Protein AF-A0A7C7JNW7-F1 (afdb_monomer)

Nearest PDB structures (foldseek):
  4e19-assembly2_B  TM=9.705E-01  e=1.570E-13  Halobacterium salinarum NRC-1
  3hst-assembly2_B  TM=9.633E-01  e=2.354E-13  Mycobacterium tuberculosis
  3hst-assembly4_D  TM=9.738E-01  e=1.001E-12  Mycobacterium tuberculosis
  8h2f-assembly1_A  TM=8.877E-01  e=1.868E-13  Streptococcus thermophilus DGCC 7710
  3u3g-assembly3_C  TM=9.428E-01  e=4.311E-11  uncultured organism

Foldseek 3Di:
DQAKEKQWFWQWQPDPDPPPDAIDTAKIWIWIDGPPDDIDIDIFGAQDPDARDVVSCVQQVDGNVNSVVGHDHLVVSLVVVLVVCPRHAYEYAVCPVVVVSSVSSQVVPVPDDHPHHYDHLLLLCVVQDAAQDSPLVRLCVVVVHDDDPVNPNHTNSRSVSSVVSVVVSVVRDDPVQDDPVSVSVVSVPDDPQLVVLLVQQPPDPQAFAKEKEKAKDAPDAQHFIKIWMWIATPVRHTSDIAIAGDHTHGRVLRRLVNLLSRLVSSLVNNRQHYEYEYQPPPLQCVQVVNDDDDDPSVVVSSVSSVVSQVSHNHYHYDYDHPVVRVRRVVSGVVNSVVVVVVVD

Sequence (344 aa):
MNTKFVIFDLEWTRVYDKSGVKDCILEIGAVRIEGNKTPDTFHRFLKCPYKIKPAISKLTGLSNEMVDIMGVDREEGLREFVEFSKGATLVAHDVQNDIQVLEENLEEFSDIEMENKVLCTLRLSKRVLQLNSYSLDSICKHIDIEIDEKQRHRALYDALLASKIFQHILKFLPKSIDNSRKLEHWQNMEHFIIRHELEKIENIDTSQHYYGFFDGASSGNPGHIGAGIVLANRDGKVISKISKYIGFGTNNEAEYMALILLLQLATKSGIETLTIFGDSKLVVSQVEGAWKVRSHNLKSLYKEALELIEQIPNFSIKWIDRKGNKMADKLAKKGVKQGENITK

pLDDT: mean 88.37, std 11.28, range [39.19, 98.69]

Structure (mmCIF, N/CA/C/O backbone):
data_AF-A0A7C7JNW7-F1
#
_entry.id   AF-A0A7C7JNW7-F1
#
loop_
_atom_site.group_PDB
_atom_site.id
_atom_site.type_symbol
_atom_site.label_atom_id
_atom_site.label_alt_id
_atom_site.label_comp_id
_atom_site.label_asym_id
_atom_site.label_entity_id
_atom_site.label_seq_id
_atom_site.pdbx_PDB_ins_code
_atom_site.Cartn_x
_atom_site.Cartn_y
_atom_site.Cartn_z
_atom_site.occupancy
_atom_site.B_iso_or_equiv
_atom_site.auth_seq_id
_atom_site.auth_comp_id
_atom_site.auth_asym_id
_atom_site.auth_atom_id
_atom_site.pdbx_PDB_model_num
ATOM 1 N N . MET A 1 1 ? -17.565 4.233 -15.703 1.00 64.81 1 MET A N 1
ATOM 2 C CA . MET A 1 1 ? -16.832 5.478 -15.386 1.00 64.81 1 MET A CA 1
ATOM 3 C C . MET A 1 1 ? -16.266 6.046 -16.674 1.00 64.81 1 MET A C 1
ATOM 5 O O . MET A 1 1 ? -15.635 5.289 -17.400 1.00 64.81 1 MET A O 1
ATOM 9 N N . ASN A 1 2 ? -16.487 7.330 -16.968 1.00 73.62 2 ASN A N 1
ATOM 10 C CA . ASN A 1 2 ? -15.806 8.019 -18.071 1.00 73.62 2 ASN A CA 1
ATOM 11 C C . ASN A 1 2 ? -14.526 8.674 -17.530 1.00 73.62 2 ASN A C 1
ATOM 13 O O . ASN A 1 2 ? -14.476 9.876 -17.285 1.00 73.62 2 ASN A O 1
ATOM 17 N N . THR A 1 3 ? -13.543 7.847 -17.188 1.00 84.00 3 THR A N 1
ATOM 18 C CA . THR A 1 3 ? -12.308 8.258 -16.514 1.00 84.00 3 THR A CA 1
ATOM 19 C C . THR A 1 3 ? -11.141 7.542 -17.174 1.00 84.00 3 THR A C 1
ATOM 21 O O . THR A 1 3 ? -11.235 6.345 -17.445 1.00 84.00 3 THR A O 1
ATOM 24 N N . LYS A 1 4 ? -10.059 8.281 -17.431 1.00 94.19 4 LYS A N 1
ATOM 25 C CA . LYS A 1 4 ? -8.801 7.741 -17.944 1.00 94.19 4 LYS A CA 1
ATOM 26 C C . LYS A 1 4 ? -7.957 7.255 -16.776 1.00 94.19 4 LYS A C 1
ATOM 28 O O . LYS A 1 4 ? -7.720 8.018 -15.837 1.00 94.19 4 LYS A O 1
ATOM 33 N N . PHE A 1 5 ? -7.500 6.015 -16.844 1.00 96.44 5 PHE A N 1
ATOM 34 C CA . PHE A 1 5 ? -6.530 5.476 -15.900 1.00 96.44 5 PHE A CA 1
ATOM 35 C C . PHE A 1 5 ? -5.264 5.094 -16.648 1.00 96.44 5 PHE A C 1
ATOM 37 O O . PHE A 1 5 ? -5.346 4.539 -17.744 1.00 96.44 5 PHE A O 1
ATOM 44 N N . VAL A 1 6 ? -4.116 5.376 -16.047 1.00 98.00 6 VAL A N 1
ATOM 45 C CA . VAL A 1 6 ? -2.825 4.867 -16.505 1.00 98.00 6 VAL A CA 1
ATOM 46 C C . VAL A 1 6 ? -2.283 3.985 -15.399 1.00 98.00 6 VAL A C 1
ATOM 48 O O . VAL A 1 6 ? -1.962 4.456 -14.311 1.00 98.00 6 VAL A O 1
ATOM 51 N N . ILE A 1 7 ? -2.280 2.684 -15.665 1.00 98.25 7 ILE A N 1
ATOM 52 C CA . ILE A 1 7 ? -1.724 1.688 -14.768 1.00 98.25 7 ILE A CA 1
ATOM 53 C C . ILE A 1 7 ? -0.257 1.549 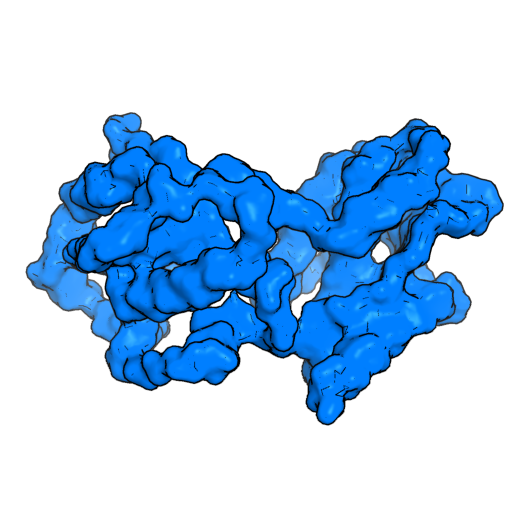-15.123 1.00 98.25 7 ILE A C 1
ATOM 55 O O . ILE A 1 7 ? 0.032 1.271 -16.281 1.00 98.25 7 ILE A O 1
ATOM 59 N N . PHE A 1 8 ? 0.644 1.744 -14.174 1.00 98.50 8 PHE A N 1
ATOM 60 C CA . PHE A 1 8 ? 2.076 1.703 -14.433 1.00 98.50 8 PHE A CA 1
ATOM 61 C C . PHE A 1 8 ? 2.810 0.869 -13.388 1.00 98.50 8 PHE A C 1
ATOM 63 O O . PHE A 1 8 ? 2.266 0.566 -12.324 1.00 98.50 8 PHE A O 1
ATOM 70 N N . ASP A 1 9 ? 4.028 0.495 -13.743 1.00 98.19 9 ASP A N 1
ATOM 71 C CA . ASP A 1 9 ? 5.008 -0.173 -12.900 1.00 98.19 9 ASP A CA 1
ATOM 72 C C . ASP A 1 9 ? 6.401 0.303 -13.340 1.00 98.19 9 ASP A C 1
ATOM 74 O O . ASP A 1 9 ? 6.577 0.745 -14.487 1.00 98.19 9 ASP A O 1
ATOM 78 N N . LEU A 1 10 ? 7.364 0.273 -12.423 1.00 97.19 10 LEU A N 1
ATOM 79 C CA . LEU A 1 10 ? 8.725 0.742 -12.650 1.00 97.19 10 LEU A CA 1
ATOM 80 C C . LEU A 1 10 ? 9.727 -0.339 -12.257 1.00 97.19 10 LEU A C 1
ATOM 82 O O . LEU A 1 10 ? 9.600 -0.975 -11.216 1.00 97.19 10 LEU A O 1
ATOM 86 N N . GLU A 1 11 ? 10.818 -0.438 -13.012 1.00 95.56 11 GLU A N 1
ATOM 87 C CA . GLU A 1 11 ? 12.030 -1.097 -12.526 1.00 95.56 11 GLU A CA 1
ATOM 88 C C . GLU A 1 11 ? 13.134 -0.063 -12.340 1.00 95.56 11 GLU A C 1
ATOM 90 O O . GLU A 1 11 ? 13.385 0.763 -13.217 1.00 95.56 11 GLU A O 1
ATOM 95 N N . TRP A 1 12 ? 13.802 -0.094 -11.188 1.00 94.19 12 TRP A N 1
ATOM 96 C CA . TRP A 1 12 ? 14.802 0.903 -10.804 1.00 94.19 12 TRP A CA 1
ATOM 97 C C . TRP A 1 12 ? 15.962 0.287 -10.013 1.00 94.19 12 TRP A C 1
ATOM 99 O O . TRP A 1 12 ? 15.954 -0.886 -9.630 1.00 94.19 12 TRP A O 1
ATOM 109 N N . THR A 1 13 ? 17.001 1.080 -9.769 1.00 88.88 13 THR A N 1
ATOM 110 C CA . THR A 1 13 ? 18.288 0.623 -9.218 1.00 88.88 13 THR A CA 1
ATOM 111 C C . THR A 1 13 ? 18.282 0.157 -7.752 1.00 88.88 13 THR A C 1
ATOM 113 O O . THR A 1 13 ? 19.241 -0.498 -7.326 1.00 88.88 13 THR A O 1
ATOM 116 N N . ARG A 1 14 ? 17.234 0.471 -6.980 1.00 83.19 14 ARG A N 1
ATOM 117 C CA . ARG A 1 14 ? 17.054 0.196 -5.536 1.00 83.19 14 ARG A CA 1
ATOM 118 C C . ARG A 1 14 ? 18.326 0.446 -4.698 1.00 83.19 14 ARG A C 1
ATOM 120 O O . ARG A 1 14 ? 18.791 -0.421 -3.941 1.00 83.19 14 ARG A O 1
ATOM 127 N N . VAL A 1 15 ? 18.950 1.613 -4.857 1.00 67.25 15 VAL A N 1
ATOM 128 C CA . VAL A 1 15 ? 20.212 2.009 -4.215 1.00 67.25 15 VAL A CA 1
ATOM 129 C C . VAL A 1 15 ? 19.956 2.458 -2.777 1.00 67.25 15 VAL A C 1
ATOM 131 O O . VAL A 1 15 ? 19.930 3.632 -2.446 1.00 67.25 15 VAL A O 1
ATOM 134 N N . TYR A 1 16 ? 19.844 1.494 -1.865 1.00 54.00 16 TYR A N 1
ATOM 135 C CA . TYR A 1 16 ? 19.913 1.780 -0.431 1.00 54.00 16 TYR A CA 1
ATOM 136 C C . TYR A 1 16 ? 21.370 1.928 0.009 1.00 54.00 16 TYR A C 1
ATOM 138 O O . TYR A 1 16 ? 21.961 0.974 0.524 1.00 54.00 16 TYR A O 1
ATOM 146 N N . ASP A 1 17 ? 21.989 3.089 -0.181 1.00 49.12 17 ASP A N 1
ATOM 147 C CA . ASP A 1 17 ? 23.220 3.380 0.547 1.00 49.12 17 ASP A CA 1
ATOM 148 C C . ASP A 1 17 ? 23.296 4.816 1.076 1.00 49.12 17 ASP A C 1
ATOM 150 O O . ASP A 1 17 ? 22.604 5.732 0.646 1.00 49.12 17 ASP A O 1
ATOM 154 N N . LYS A 1 18 ? 24.132 4.987 2.102 1.00 46.19 18 LYS A N 1
ATOM 155 C CA . LYS A 1 18 ? 24.333 6.254 2.813 1.00 46.19 18 LYS A CA 1
ATOM 156 C C . LYS A 1 18 ? 25.223 7.237 2.038 1.00 46.19 18 LYS A C 1
ATOM 158 O O . LYS A 1 18 ? 25.680 8.205 2.638 1.00 46.19 18 LYS A O 1
ATOM 163 N N . SER A 1 19 ? 25.536 6.966 0.768 1.00 55.34 19 SER A N 1
ATOM 164 C CA . SER A 1 19 ? 26.454 7.782 -0.033 1.00 55.34 19 SER A CA 1
ATOM 165 C C . SER A 1 19 ? 25.757 8.901 -0.813 1.00 55.34 19 SER A C 1
ATOM 167 O O . SER A 1 19 ? 26.437 9.716 -1.427 1.00 55.34 19 SER A O 1
ATOM 169 N N . GLY A 1 20 ? 24.423 8.991 -0.731 1.00 58.72 20 GLY A N 1
ATOM 170 C CA . GLY A 1 20 ? 23.644 10.063 -1.360 1.00 58.72 20 GLY A CA 1
ATOM 171 C C . GLY A 1 20 ? 23.361 9.842 -2.848 1.00 58.72 20 GLY A C 1
ATOM 172 O O . GLY A 1 20 ? 22.964 10.780 -3.532 1.00 58.72 20 GLY A O 1
ATOM 173 N N . VAL A 1 21 ? 23.564 8.623 -3.357 1.00 67.00 21 VAL A N 1
ATOM 174 C CA . VAL A 1 21 ? 23.203 8.248 -4.731 1.00 67.00 21 VAL A CA 1
ATOM 175 C C . VAL A 1 21 ? 21.687 8.070 -4.815 1.00 67.00 21 VAL A C 1
ATOM 177 O O . VAL A 1 21 ? 21.127 7.248 -4.089 1.00 67.00 21 VAL A O 1
ATOM 180 N N . LYS A 1 22 ? 21.035 8.846 -5.688 1.00 75.31 22 LYS A N 1
ATOM 181 C CA . LYS A 1 22 ? 19.596 8.742 -5.957 1.00 75.31 22 LYS A CA 1
ATOM 182 C C . LYS A 1 22 ? 19.272 7.485 -6.761 1.00 75.31 22 LYS A C 1
ATOM 184 O O . LYS A 1 22 ? 20.094 7.003 -7.544 1.00 75.31 22 LYS A O 1
ATOM 189 N N . ASP A 1 23 ? 18.062 6.970 -6.572 1.00 88.38 23 ASP A N 1
ATOM 190 C CA . ASP A 1 23 ? 17.558 5.871 -7.383 1.00 88.38 23 ASP A CA 1
ATOM 191 C C . ASP A 1 23 ? 17.287 6.323 -8.820 1.00 88.38 23 ASP A C 1
ATOM 193 O O . ASP A 1 23 ? 16.690 7.367 -9.049 1.00 88.38 23 ASP A O 1
ATOM 197 N N . CYS A 1 24 ? 17.713 5.519 -9.793 1.00 90.62 24 CYS A N 1
ATOM 198 C CA . CYS A 1 24 ? 17.472 5.755 -11.209 1.00 90.62 24 CYS A CA 1
ATOM 199 C C . CYS A 1 24 ? 16.454 4.745 -11.733 1.00 90.62 24 CYS A C 1
ATOM 201 O O . CYS A 1 24 ? 16.636 3.531 -11.580 1.00 90.62 24 CYS A O 1
ATOM 203 N N . ILE A 1 25 ? 15.408 5.244 -12.390 1.00 95.44 25 ILE A N 1
ATOM 204 C CA . ILE A 1 25 ? 14.475 4.409 -13.151 1.00 95.44 25 ILE A CA 1
ATOM 205 C C . ILE A 1 25 ? 15.212 3.817 -14.357 1.00 95.44 25 ILE A C 1
ATOM 207 O O . ILE A 1 25 ? 15.962 4.512 -15.038 1.00 95.44 25 ILE A O 1
ATOM 211 N N . LEU A 1 26 ? 15.019 2.520 -14.586 1.00 96.44 26 LEU A N 1
ATOM 212 C CA . LEU A 1 26 ? 15.641 1.729 -15.651 1.00 96.44 26 LEU A CA 1
ATOM 213 C C . LEU A 1 26 ? 14.630 1.350 -16.737 1.00 96.44 26 LEU A C 1
ATOM 215 O O . LEU A 1 26 ? 14.976 1.291 -17.915 1.00 96.44 26 LEU A O 1
ATOM 219 N N . GLU A 1 27 ? 13.387 1.076 -16.345 1.00 97.88 27 GLU A N 1
ATOM 220 C CA . GLU A 1 27 ? 12.299 0.684 -17.239 1.00 97.88 27 GLU A CA 1
ATOM 221 C C . GLU A 1 27 ? 10.982 1.278 -16.725 1.00 97.88 27 GLU A C 1
ATOM 223 O O . GLU A 1 27 ? 10.680 1.184 -15.535 1.00 97.88 27 GLU A O 1
ATOM 228 N N . ILE A 1 28 ? 10.199 1.873 -17.626 1.00 98.44 28 ILE A N 1
ATOM 229 C CA . ILE A 1 28 ? 8.825 2.318 -17.375 1.00 98.44 28 ILE A CA 1
ATOM 230 C C . ILE A 1 28 ? 7.905 1.481 -18.248 1.00 98.44 28 ILE A C 1
ATOM 232 O O . ILE A 1 28 ? 8.083 1.417 -19.468 1.00 98.44 28 ILE A O 1
ATOM 236 N N . GLY A 1 29 ? 6.892 0.878 -17.639 1.00 98.44 29 GLY A N 1
ATOM 237 C CA . GLY A 1 29 ? 5.823 0.195 -18.345 1.00 98.44 29 GLY A CA 1
ATOM 238 C C . GLY A 1 29 ? 4.475 0.712 -17.890 1.00 98.44 29 GLY A C 1
ATOM 239 O O . GLY A 1 29 ? 4.229 0.839 -16.695 1.00 98.44 29 GLY A O 1
ATOM 240 N N . ALA A 1 30 ? 3.592 1.019 -18.836 1.00 98.56 30 ALA A N 1
ATOM 241 C CA . ALA A 1 30 ? 2.269 1.506 -18.504 1.00 98.56 30 ALA A CA 1
ATOM 242 C C . ALA A 1 30 ? 1.196 1.100 -19.512 1.00 98.56 30 ALA A C 1
ATOM 244 O O . ALA A 1 30 ? 1.449 0.867 -20.692 1.00 98.56 30 ALA A O 1
ATOM 245 N N . VAL A 1 31 ? -0.037 1.043 -19.022 1.00 98.19 31 VAL A N 1
ATOM 246 C CA . VAL A 1 31 ? -1.238 0.665 -19.757 1.00 98.19 31 VAL A CA 1
ATOM 247 C C . VAL A 1 31 ? -2.310 1.707 -19.488 1.00 98.19 31 VAL A C 1
ATOM 249 O O . VAL A 1 31 ? -2.749 1.895 -18.352 1.00 98.19 31 VAL A O 1
ATOM 252 N N . ARG A 1 32 ? -2.774 2.370 -20.540 1.00 97.38 32 ARG A N 1
ATOM 253 C CA . ARG A 1 32 ? -3.869 3.331 -20.482 1.00 97.38 32 ARG A CA 1
ATOM 254 C C . ARG A 1 32 ? -5.189 2.641 -20.785 1.00 97.38 32 ARG A C 1
ATOM 256 O O . ARG A 1 32 ? -5.349 2.029 -21.840 1.00 97.38 32 ARG A O 1
ATOM 263 N N . ILE A 1 33 ? -6.152 2.790 -19.881 1.00 94.06 33 ILE A N 1
ATOM 264 C CA . ILE A 1 33 ? -7.528 2.316 -20.057 1.00 94.06 33 ILE A CA 1
ATOM 265 C C . ILE A 1 33 ? -8.513 3.491 -19.987 1.00 94.06 33 ILE A C 1
ATOM 267 O O . ILE A 1 33 ? -8.402 4.377 -19.135 1.00 94.06 33 ILE A O 1
ATOM 271 N N . GLU A 1 34 ? -9.494 3.501 -20.889 1.00 90.44 34 GLU A N 1
ATOM 272 C CA . GLU A 1 34 ? -10.528 4.538 -20.970 1.00 90.44 34 GLU A CA 1
ATOM 273 C C . GLU A 1 34 ? -11.856 3.930 -21.448 1.00 90.44 34 GLU A C 1
ATOM 275 O O . GLU A 1 34 ? -12.064 3.679 -22.637 1.00 90.44 34 GLU A O 1
ATOM 280 N N . GLY A 1 35 ? -12.782 3.695 -20.514 1.00 82.06 35 GLY A N 1
ATOM 281 C CA . GLY A 1 35 ? -14.075 3.081 -20.825 1.00 82.06 35 GLY A CA 1
ATOM 282 C C . GLY A 1 35 ? -13.916 1.709 -21.493 1.00 82.06 35 GLY A C 1
ATOM 283 O O . GLY A 1 35 ? -13.221 0.848 -20.966 1.00 82.06 35 GLY A O 1
ATOM 284 N N . ASN A 1 36 ? -14.554 1.526 -22.653 1.00 78.25 36 ASN A N 1
ATOM 285 C CA . ASN A 1 36 ? -14.486 0.289 -23.445 1.00 78.25 36 ASN A CA 1
ATOM 286 C C . ASN A 1 36 ? -13.475 0.371 -24.605 1.00 78.25 36 ASN A C 1
ATOM 288 O O . ASN A 1 36 ? -13.525 -0.458 -25.513 1.00 78.25 36 ASN A O 1
ATOM 292 N N . LYS A 1 37 ? -12.611 1.394 -24.638 1.00 85.31 37 LYS A N 1
ATOM 293 C CA . LYS A 1 37 ? -11.593 1.511 -25.689 1.00 85.31 37 LYS A CA 1
ATOM 294 C C . LYS A 1 37 ? -10.525 0.433 -25.513 1.00 85.31 37 LYS A C 1
ATOM 296 O O . LYS A 1 37 ? -10.226 0.030 -24.388 1.00 85.31 37 LYS A O 1
ATOM 301 N N . THR A 1 38 ? -9.932 0.006 -26.627 1.00 86.19 38 THR A N 1
ATOM 302 C CA . THR A 1 38 ? -8.756 -0.868 -26.614 1.00 86.19 38 THR A CA 1
ATOM 303 C C . THR A 1 38 ? -7.652 -0.223 -25.771 1.00 86.19 38 THR A C 1
ATOM 305 O O . THR A 1 38 ? -7.382 0.965 -25.973 1.00 86.19 38 THR A O 1
ATOM 308 N N . PRO A 1 39 ? -7.035 -0.960 -24.830 1.00 91.31 39 PRO A N 1
ATOM 309 C CA . PRO A 1 39 ? -5.931 -0.436 -24.043 1.00 91.31 39 PRO A CA 1
ATOM 310 C C . PRO A 1 39 ? -4.765 -0.003 -24.929 1.00 91.31 39 PRO A C 1
ATOM 312 O O . PRO A 1 39 ? -4.428 -0.685 -25.895 1.00 91.31 39 PRO A O 1
ATOM 315 N N . ASP A 1 40 ? -4.153 1.115 -24.564 1.00 95.44 40 ASP A N 1
ATOM 316 C CA . ASP A 1 40 ? -2.931 1.624 -25.183 1.00 95.44 40 ASP A CA 1
ATOM 317 C C . ASP A 1 40 ? -1.758 1.418 -24.219 1.00 95.44 40 ASP A C 1
ATOM 319 O O . ASP A 1 40 ? -1.956 1.418 -23.002 1.00 95.44 40 ASP A O 1
ATOM 323 N N . THR A 1 41 ? -0.549 1.218 -24.730 1.00 98.00 41 THR A N 1
ATOM 324 C CA . THR A 1 41 ? 0.618 0.838 -23.919 1.00 98.00 41 THR A CA 1
ATOM 325 C C . THR A 1 41 ? 1.768 1.805 -24.117 1.00 98.00 41 THR A C 1
ATOM 327 O O . THR A 1 41 ? 2.068 2.199 -25.240 1.00 98.00 41 THR A O 1
ATOM 330 N N . PHE A 1 42 ? 2.464 2.110 -23.030 1.00 98.38 42 PHE A N 1
ATOM 331 C CA . PHE A 1 42 ? 3.705 2.867 -23.027 1.00 98.38 42 PHE A CA 1
ATOM 332 C C . PHE A 1 42 ? 4.827 2.003 -22.460 1.00 98.38 42 PHE A C 1
ATOM 334 O O . PHE A 1 42 ? 4.646 1.322 -21.450 1.00 98.38 42 PHE A O 1
ATOM 341 N N . HIS A 1 43 ? 5.987 2.029 -23.112 1.00 98.25 43 HIS A N 1
ATOM 342 C CA . HIS A 1 43 ? 7.159 1.290 -22.664 1.00 98.25 43 HIS A CA 1
ATOM 343 C C . HIS A 1 43 ? 8.438 1.994 -23.091 1.00 98.25 43 HIS A C 1
ATOM 345 O O . HIS A 1 43 ? 8.605 2.319 -24.272 1.00 98.25 43 HIS A O 1
ATOM 351 N N . ARG A 1 44 ? 9.328 2.226 -22.126 1.00 98.12 44 ARG A N 1
ATOM 352 C CA . ARG A 1 44 ? 10.662 2.789 -22.344 1.00 98.12 44 ARG A CA 1
ATOM 353 C C . ARG A 1 44 ? 11.667 2.171 -21.390 1.00 98.12 44 ARG A C 1
ATOM 355 O O . ARG A 1 44 ? 11.375 1.992 -20.2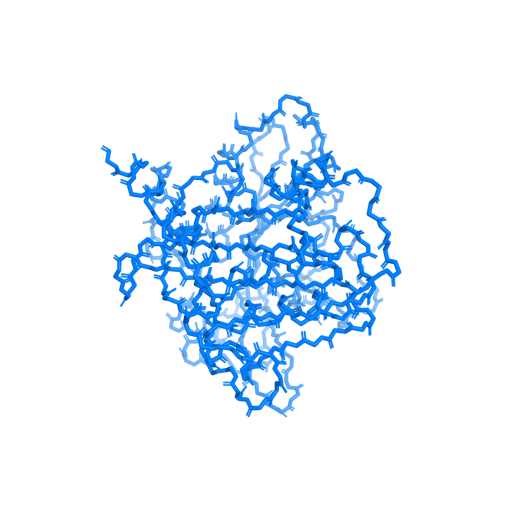12 1.00 98.12 44 ARG A O 1
ATOM 362 N N . PHE A 1 45 ? 12.868 1.917 -21.898 1.00 97.94 45 PHE A N 1
ATOM 363 C CA . PHE A 1 45 ? 14.062 1.824 -21.064 1.00 97.94 45 PHE A CA 1
ATOM 364 C C . PHE A 1 45 ? 14.666 3.216 -20.930 1.00 97.94 45 PHE A C 1
ATOM 366 O O . PHE A 1 45 ? 14.627 3.986 -21.891 1.00 97.94 45 PHE A O 1
ATOM 373 N N . LEU A 1 46 ? 15.245 3.525 -19.776 1.00 96.94 46 LEU A N 1
ATOM 374 C CA . LEU A 1 46 ? 15.958 4.778 -19.552 1.00 96.94 46 LEU A CA 1
ATOM 375 C C . LEU A 1 46 ? 17.434 4.488 -19.302 1.00 96.94 46 LEU A C 1
ATOM 377 O O . LEU A 1 46 ? 17.780 3.567 -18.557 1.00 96.94 46 LEU A O 1
ATOM 381 N N . LYS A 1 47 ? 18.308 5.289 -19.912 1.00 95.12 47 LYS A N 1
ATOM 382 C CA . LYS A 1 47 ? 19.748 5.215 -19.646 1.00 95.12 47 LYS A CA 1
ATOM 383 C C . LYS A 1 47 ? 20.025 5.504 -18.176 1.00 95.12 47 LYS A C 1
ATOM 385 O O . LYS A 1 47 ? 19.459 6.426 -17.602 1.00 95.12 47 LYS A O 1
ATOM 390 N N . CYS A 1 48 ? 20.935 4.747 -17.572 1.00 89.75 48 CYS A N 1
ATOM 391 C CA . CYS A 1 48 ? 21.278 4.892 -16.161 1.00 89.75 48 CYS A CA 1
ATOM 392 C C . CYS A 1 48 ? 22.770 5.203 -16.012 1.00 89.75 48 CYS A C 1
ATOM 394 O O . CYS A 1 48 ? 23.595 4.357 -16.358 1.00 89.75 48 CYS A O 1
ATOM 396 N N . PRO A 1 49 ? 23.149 6.361 -15.436 1.00 8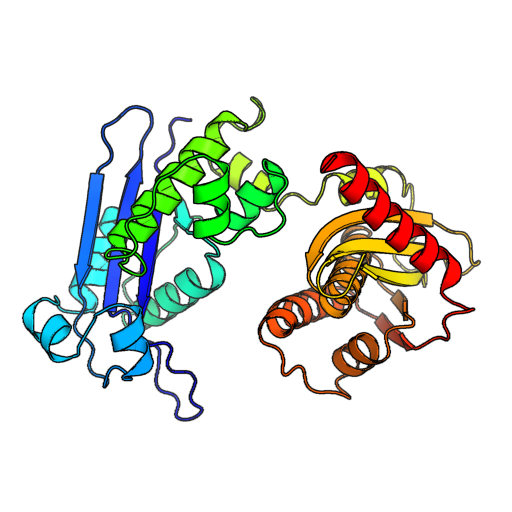5.44 49 PRO A N 1
ATOM 397 C CA . PRO A 1 49 ? 24.559 6.716 -15.263 1.00 85.44 49 PRO A CA 1
ATOM 398 C C . PRO A 1 49 ? 25.257 5.861 -14.191 1.00 85.44 49 PRO A C 1
ATOM 400 O O . PRO A 1 49 ? 26.481 5.891 -14.060 1.00 85.44 49 PRO A O 1
ATOM 403 N N . TYR A 1 50 ? 24.491 5.103 -13.403 1.00 86.50 50 TYR A N 1
ATOM 404 C CA . TYR A 1 50 ? 24.989 4.293 -12.299 1.00 86.50 50 TYR A CA 1
ATOM 405 C C . TYR A 1 50 ? 25.089 2.813 -12.657 1.00 86.50 50 TYR A C 1
ATOM 407 O O . TYR A 1 50 ? 24.313 2.265 -13.442 1.00 86.50 50 TYR A O 1
ATOM 415 N N . LYS A 1 51 ? 26.026 2.127 -12.001 1.00 87.81 51 LYS A N 1
ATOM 416 C CA . LYS A 1 51 ? 26.175 0.678 -12.126 1.00 87.81 51 LYS A CA 1
ATOM 417 C C . LYS A 1 51 ? 24.985 -0.047 -11.492 1.00 87.81 51 LYS A C 1
ATOM 419 O O . LYS A 1 51 ? 24.759 0.049 -10.285 1.00 87.81 51 LYS A O 1
ATOM 424 N N . ILE A 1 52 ? 24.293 -0.853 -12.289 1.00 90.19 52 ILE A N 1
ATOM 425 C CA . ILE A 1 52 ? 23.216 -1.735 -11.849 1.00 90.19 52 ILE A CA 1
ATOM 426 C C . ILE A 1 52 ? 23.831 -2.876 -11.035 1.00 90.19 52 ILE A C 1
ATOM 428 O O . ILE A 1 52 ? 24.744 -3.586 -11.473 1.00 90.19 52 ILE A O 1
ATOM 432 N N . LYS A 1 53 ? 23.345 -3.052 -9.803 1.00 89.75 53 LYS A N 1
ATOM 433 C CA . LYS A 1 53 ? 23.836 -4.102 -8.905 1.00 89.75 53 LYS A CA 1
ATOM 434 C C . LYS A 1 53 ? 23.451 -5.484 -9.457 1.00 89.75 53 LYS A C 1
ATOM 436 O O . LYS A 1 53 ? 22.318 -5.650 -9.909 1.00 89.75 53 LYS A O 1
ATOM 441 N N . PRO A 1 54 ? 24.310 -6.516 -9.326 1.00 89.94 54 PRO A N 1
ATOM 442 C CA . PRO A 1 54 ? 24.003 -7.864 -9.816 1.00 89.94 54 PRO A CA 1
ATOM 443 C C . PRO A 1 54 ? 22.685 -8.447 -9.289 1.00 89.94 54 PRO A C 1
ATOM 445 O O . PRO A 1 54 ? 22.011 -9.178 -10.003 1.00 89.94 54 PRO A O 1
ATOM 448 N N . ALA A 1 55 ? 22.295 -8.109 -8.055 1.00 87.88 55 ALA A N 1
ATOM 449 C CA . ALA A 1 55 ? 21.023 -8.546 -7.481 1.00 87.88 55 ALA A CA 1
ATOM 450 C C . ALA A 1 55 ? 19.803 -7.972 -8.224 1.00 87.88 55 ALA A C 1
ATOM 452 O O . ALA A 1 55 ? 18.832 -8.694 -8.420 1.00 87.88 55 ALA A O 1
ATOM 453 N N . ILE A 1 56 ? 19.874 -6.711 -8.663 1.00 89.38 56 ILE A N 1
ATOM 454 C CA . ILE A 1 56 ? 18.813 -6.060 -9.444 1.00 89.38 56 ILE A CA 1
ATOM 455 C C . ILE A 1 56 ? 18.788 -6.631 -10.852 1.00 89.38 56 ILE A C 1
ATOM 457 O O . ILE A 1 56 ? 17.740 -7.058 -11.310 1.00 89.38 56 ILE A O 1
ATOM 461 N N . SER A 1 57 ? 19.957 -6.764 -11.480 1.00 91.38 57 SER A N 1
ATOM 462 C CA . SER A 1 57 ? 20.063 -7.375 -12.807 1.00 91.38 57 SER A CA 1
ATOM 463 C C . SER A 1 57 ? 19.519 -8.807 -12.842 1.00 91.38 57 SER A C 1
ATOM 465 O O . SER A 1 57 ? 18.825 -9.187 -13.776 1.00 91.38 57 SER A O 1
ATOM 467 N N . LYS A 1 58 ? 19.758 -9.599 -11.788 1.00 89.50 58 LYS A N 1
ATOM 468 C CA . LYS A 1 58 ? 19.183 -10.943 -11.653 1.00 89.50 58 LYS A CA 1
ATOM 469 C C . LYS A 1 58 ? 17.662 -10.926 -11.465 1.00 89.50 58 LYS A C 1
ATOM 471 O O . LYS A 1 58 ? 17.010 -11.873 -11.887 1.00 89.50 58 LYS A O 1
ATOM 476 N N . LEU A 1 59 ? 17.127 -9.909 -10.789 1.00 86.12 59 LEU A N 1
ATOM 477 C CA . LEU A 1 59 ? 15.697 -9.780 -10.515 1.00 86.12 59 LEU A CA 1
ATOM 478 C C . LEU A 1 59 ? 14.923 -9.353 -11.767 1.00 86.12 59 LEU A C 1
ATOM 480 O O . LEU A 1 59 ? 13.928 -9.981 -12.093 1.00 86.12 59 LEU A O 1
ATOM 484 N N . THR A 1 60 ? 15.397 -8.314 -12.455 1.00 87.94 60 THR A N 1
ATOM 485 C CA . THR A 1 60 ? 14.673 -7.649 -13.553 1.00 87.94 60 THR A CA 1
ATOM 486 C C . THR A 1 60 ? 15.130 -8.101 -14.940 1.00 87.94 60 THR A C 1
ATOM 488 O O . THR A 1 60 ? 14.487 -7.828 -15.950 1.00 87.94 60 THR A O 1
ATOM 491 N N . GLY A 1 61 ? 16.287 -8.761 -15.023 1.00 91.44 61 GLY A N 1
ATOM 492 C CA . GLY A 1 61 ? 16.951 -9.082 -16.286 1.00 91.44 61 GLY A CA 1
ATOM 493 C C . GLY A 1 61 ? 17.667 -7.894 -16.940 1.00 91.44 61 GLY A C 1
ATOM 494 O O . GLY A 1 61 ? 18.240 -8.064 -18.014 1.00 91.44 61 GLY A O 1
ATOM 495 N N . LEU A 1 62 ? 17.669 -6.707 -16.320 1.00 92.31 62 LEU A N 1
ATOM 496 C CA . LEU A 1 62 ? 18.268 -5.499 -16.894 1.00 92.31 62 LEU A CA 1
ATOM 497 C C . LEU A 1 62 ? 19.765 -5.422 -16.581 1.00 92.31 62 LEU A C 1
ATOM 499 O O . LEU A 1 62 ? 20.186 -5.549 -15.429 1.00 92.31 62 LEU A O 1
ATOM 503 N N . SER A 1 63 ? 20.588 -5.190 -17.600 1.00 92.56 63 SER A N 1
ATOM 504 C CA . SER A 1 63 ? 22.025 -4.921 -17.462 1.00 92.56 63 SER A CA 1
ATOM 505 C C . SER A 1 63 ? 22.340 -3.485 -17.881 1.00 92.56 63 SER A C 1
ATOM 507 O O . SER A 1 63 ? 21.568 -2.882 -18.624 1.00 92.56 63 SER A O 1
ATOM 509 N N . ASN A 1 64 ? 23.477 -2.937 -17.425 1.00 92.31 64 ASN A N 1
ATOM 510 C CA . ASN A 1 64 ? 23.920 -1.607 -17.867 1.00 92.31 64 ASN A CA 1
ATOM 511 C C . ASN A 1 64 ? 24.033 -1.546 -19.394 1.00 92.31 64 ASN A C 1
ATOM 513 O O . ASN A 1 64 ? 23.492 -0.639 -20.001 1.00 92.31 64 ASN A O 1
ATOM 517 N N . GLU A 1 65 ? 24.630 -2.567 -20.013 1.00 93.88 65 GLU A N 1
ATOM 518 C CA . GLU A 1 65 ? 24.743 -2.666 -21.471 1.00 93.88 65 GLU A CA 1
ATOM 519 C C . GLU A 1 65 ? 23.372 -2.634 -22.166 1.00 93.88 65 GLU A C 1
ATOM 521 O O . GLU A 1 65 ? 23.195 -1.924 -23.152 1.00 93.88 65 GLU A O 1
ATOM 526 N N . MET A 1 66 ? 22.376 -3.349 -21.630 1.00 93.12 66 MET A N 1
ATOM 527 C CA . MET A 1 66 ? 21.026 -3.362 -22.192 1.00 93.12 66 MET A CA 1
ATOM 528 C C . MET A 1 66 ? 20.368 -1.982 -22.118 1.00 93.12 66 MET A C 1
ATOM 530 O O . MET A 1 66 ? 19.824 -1.525 -23.122 1.00 93.12 66 MET A O 1
ATOM 534 N N . VAL A 1 67 ? 20.418 -1.311 -20.963 1.00 93.00 67 VAL A N 1
ATOM 535 C CA . VAL A 1 67 ? 19.808 0.023 -20.816 1.00 93.00 67 VAL A CA 1
ATOM 536 C C . VAL A 1 67 ? 20.597 1.107 -21.551 1.00 93.00 67 VAL A C 1
ATOM 538 O O . VAL A 1 67 ? 19.999 2.069 -22.013 1.00 93.00 67 VAL A O 1
ATOM 541 N N . ASP A 1 68 ? 21.906 0.944 -21.740 1.00 92.00 68 ASP A N 1
ATOM 542 C CA . ASP A 1 68 ? 22.723 1.875 -22.525 1.00 92.00 68 ASP A CA 1
ATOM 543 C C . ASP A 1 68 ? 22.409 1.777 -24.026 1.00 92.00 68 ASP A C 1
ATOM 545 O O . ASP A 1 68 ? 22.388 2.796 -24.721 1.00 92.00 68 ASP A O 1
ATOM 549 N N . ILE A 1 69 ? 22.141 0.561 -24.521 1.00 93.62 69 ILE A N 1
ATOM 550 C CA . ILE A 1 69 ? 21.804 0.294 -25.927 1.00 93.62 69 ILE A CA 1
ATOM 551 C C . ILE A 1 69 ? 20.337 0.617 -26.228 1.00 93.62 69 ILE A C 1
ATOM 553 O O . ILE A 1 69 ? 20.040 1.234 -27.249 1.00 93.62 69 ILE A O 1
ATOM 557 N N . MET A 1 70 ? 19.416 0.154 -25.381 1.00 94.00 70 MET A N 1
ATOM 558 C CA . MET A 1 70 ? 17.971 0.228 -25.632 1.00 94.00 70 MET A CA 1
ATOM 559 C C . MET A 1 70 ? 17.310 1.454 -25.001 1.00 94.00 70 MET A C 1
ATOM 561 O O . MET A 1 70 ? 16.175 1.776 -25.352 1.00 94.00 7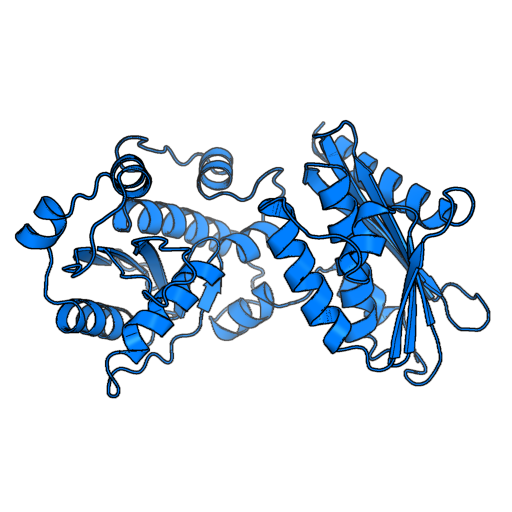0 MET A O 1
ATOM 565 N N . GLY A 1 71 ? 17.974 2.090 -24.037 1.00 95.50 71 GLY A N 1
ATOM 566 C CA . GLY A 1 71 ? 17.422 3.206 -23.290 1.00 95.50 71 GLY A CA 1
ATOM 567 C C . GLY A 1 71 ? 17.426 4.506 -24.073 1.00 95.50 71 GLY A C 1
ATOM 568 O O . GLY A 1 71 ? 18.383 4.829 -24.780 1.00 95.50 71 GLY A O 1
ATOM 569 N N . VAL A 1 72 ? 16.361 5.277 -23.898 1.00 97.50 72 VAL A N 1
ATOM 570 C CA . VAL A 1 72 ? 16.332 6.689 -24.285 1.00 97.50 72 VAL A CA 1
ATOM 571 C C . VAL A 1 72 ? 17.019 7.539 -23.217 1.00 97.50 72 VAL A C 1
ATOM 573 O O . VAL A 1 72 ? 17.391 7.043 -22.144 1.00 97.50 72 VAL A O 1
ATOM 576 N N . ASP A 1 73 ? 17.226 8.819 -23.519 1.00 95.88 73 ASP A N 1
ATOM 577 C CA . ASP A 1 73 ? 17.631 9.768 -22.489 1.00 95.88 73 ASP A CA 1
ATOM 578 C C . ASP A 1 73 ? 16.593 9.808 -21.348 1.00 95.88 73 ASP A C 1
ATOM 580 O O . ASP A 1 73 ? 15.394 9.615 -21.572 1.00 95.88 73 ASP A O 1
ATOM 584 N N . ARG A 1 74 ? 17.052 10.006 -20.105 1.00 94.31 74 ARG A N 1
ATOM 585 C CA . ARG A 1 74 ? 16.169 9.971 -18.927 1.00 94.31 74 ARG A CA 1
ATOM 586 C C . ARG A 1 74 ? 15.112 11.063 -18.988 1.00 94.31 74 ARG A C 1
ATOM 588 O O . ARG A 1 74 ? 13.951 10.781 -18.706 1.00 94.31 74 ARG A O 1
ATOM 595 N N . GLU A 1 75 ? 15.510 12.277 -19.355 1.00 95.44 75 GLU A N 1
ATOM 596 C CA . GLU A 1 75 ? 14.599 13.411 -19.447 1.00 95.44 75 GLU A CA 1
ATOM 597 C C . GLU A 1 75 ? 13.541 13.146 -20.519 1.00 95.44 75 GLU A C 1
ATOM 599 O O . GLU A 1 75 ? 12.345 13.290 -20.270 1.00 95.44 75 GLU A O 1
ATOM 604 N N . GLU A 1 76 ? 13.980 12.680 -21.691 1.00 96.31 76 GLU A N 1
ATOM 605 C CA . GLU A 1 76 ? 13.105 12.328 -22.809 1.00 96.31 76 GLU A CA 1
ATOM 606 C C . GLU A 1 76 ? 12.053 11.293 -22.391 1.00 96.31 76 GLU A C 1
ATOM 608 O O . GLU A 1 76 ? 10.853 11.549 -22.503 1.00 96.31 76 GLU A O 1
ATOM 613 N N . GLY A 1 77 ? 12.480 10.153 -21.842 1.00 97.12 77 GLY A N 1
ATOM 614 C CA . GLY A 1 77 ? 11.552 9.083 -21.480 1.00 97.12 77 GLY A CA 1
ATOM 615 C C . GLY A 1 77 ? 10.605 9.447 -20.33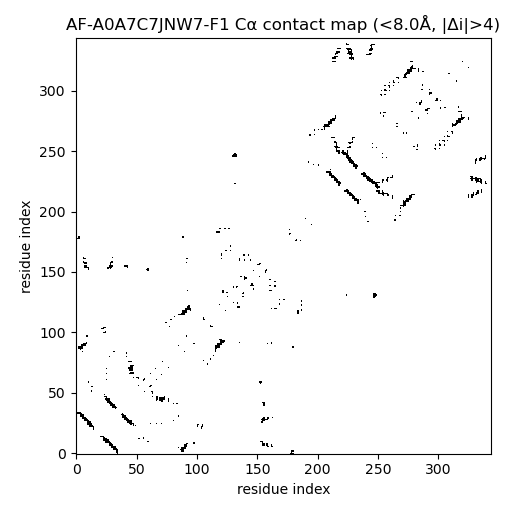1 1.00 97.12 77 GLY A C 1
ATOM 616 O O . GLY A 1 77 ? 9.444 9.029 -20.343 1.00 97.12 77 GLY A O 1
ATOM 617 N N . LEU A 1 78 ? 11.050 10.264 -19.367 1.00 97.00 78 LEU A N 1
ATOM 618 C CA . LEU A 1 78 ? 10.182 10.794 -18.309 1.00 97.00 78 LEU A CA 1
ATOM 619 C C . LEU A 1 78 ? 9.139 11.768 -18.873 1.00 97.00 78 LEU A C 1
ATOM 621 O O . LEU A 1 78 ? 7.959 11.649 -18.537 1.00 97.00 78 LEU A O 1
ATOM 625 N N . ARG A 1 79 ? 9.527 12.681 -19.775 1.00 96.75 79 ARG A N 1
ATOM 626 C CA . ARG A 1 79 ? 8.586 13.600 -20.443 1.00 96.75 79 ARG A CA 1
ATOM 627 C C . ARG A 1 79 ? 7.549 12.848 -21.267 1.00 96.75 79 ARG A C 1
ATOM 629 O O . ARG A 1 79 ? 6.364 13.176 -21.201 1.00 96.75 79 ARG A O 1
ATOM 636 N N . GLU A 1 80 ? 7.968 11.826 -22.010 1.00 97.69 80 GLU A N 1
ATOM 637 C CA . GLU A 1 80 ? 7.039 10.988 -22.767 1.00 97.69 80 GLU A CA 1
ATOM 638 C C . GLU A 1 80 ? 6.034 10.279 -21.845 1.00 97.69 80 GLU A C 1
ATOM 640 O O . GLU A 1 80 ? 4.845 10.213 -22.169 1.00 97.69 80 GLU A O 1
ATOM 645 N N . PHE A 1 81 ? 6.475 9.787 -20.680 1.00 98.19 81 PHE A N 1
ATOM 646 C CA . PHE A 1 81 ? 5.584 9.155 -19.707 1.00 98.19 81 PHE A CA 1
ATOM 647 C C . PHE A 1 81 ? 4.596 10.146 -19.074 1.00 98.19 81 PHE A C 1
ATOM 649 O O . PHE A 1 81 ? 3.408 9.830 -18.936 1.00 98.19 81 PHE A O 1
ATOM 656 N N . VAL A 1 82 ? 5.054 11.351 -18.722 1.00 97.00 82 VAL A N 1
ATOM 657 C CA . VAL A 1 82 ? 4.195 12.423 -18.193 1.00 97.00 82 VAL A CA 1
ATOM 658 C C . VAL A 1 82 ? 3.129 12.808 -19.220 1.00 97.00 82 VAL A C 1
ATOM 660 O O . VAL A 1 82 ? 1.942 12.862 -18.888 1.00 97.00 82 VAL A O 1
ATOM 663 N N . GLU A 1 83 ? 3.505 12.980 -20.490 1.00 96.62 83 GLU A N 1
ATOM 664 C CA . GLU A 1 83 ? 2.542 13.286 -21.553 1.00 96.62 83 GLU A CA 1
ATOM 665 C C . GLU A 1 83 ? 1.580 12.110 -21.806 1.00 96.62 83 GLU A C 1
ATOM 667 O O . GLU A 1 83 ? 0.373 12.319 -21.949 1.00 96.62 83 GLU A O 1
ATOM 672 N N . PHE A 1 84 ? 2.058 10.859 -21.770 1.00 97.56 84 PHE A N 1
ATOM 673 C CA . PHE A 1 84 ? 1.198 9.670 -21.865 1.00 97.56 84 PHE A CA 1
ATOM 674 C C . PHE A 1 84 ? 0.149 9.613 -20.741 1.00 97.56 84 PHE A C 1
ATOM 676 O O . PHE A 1 84 ? -1.002 9.208 -20.970 1.00 97.56 84 PHE A O 1
ATOM 683 N N . SER A 1 85 ? 0.541 10.056 -19.544 1.00 96.75 85 SER A N 1
ATOM 684 C CA . SER A 1 85 ? -0.257 10.050 -18.316 1.00 96.75 85 SER A CA 1
ATOM 685 C C . SER A 1 85 ? -1.178 11.260 -18.166 1.00 96.75 85 SER A C 1
ATOM 687 O O . SER A 1 85 ? -2.034 11.285 -17.278 1.00 96.75 85 SER A O 1
ATOM 689 N N . LYS A 1 86 ? -1.066 12.262 -19.036 1.00 94.50 86 LYS A N 1
ATOM 690 C CA . LYS A 1 86 ? -1.764 13.541 -18.902 1.00 94.50 86 LYS A CA 1
ATOM 691 C C . LYS A 1 86 ? -3.284 13.399 -18.800 1.00 94.50 86 LYS A C 1
ATOM 693 O O . LYS A 1 86 ? -3.953 12.791 -19.641 1.00 94.50 86 LYS A O 1
ATOM 698 N N . GLY A 1 87 ? -3.847 13.988 -17.745 1.00 92.25 87 GLY A N 1
ATOM 699 C CA . GLY A 1 87 ? -5.286 13.952 -17.460 1.00 92.25 87 GLY A CA 1
ATOM 700 C C . GLY A 1 87 ? -5.826 12.577 -17.039 1.00 92.25 87 GLY A C 1
ATOM 701 O O . GLY A 1 87 ? -7.045 12.406 -16.955 1.00 92.25 87 GLY A O 1
ATOM 702 N N . ALA A 1 88 ? -4.956 11.595 -16.785 1.00 95.12 88 ALA A N 1
ATOM 703 C CA . ALA A 1 88 ? -5.332 10.298 -16.240 1.00 95.12 88 ALA A CA 1
ATOM 704 C C . ALA A 1 88 ? -5.162 10.247 -14.715 1.00 95.12 88 ALA A C 1
ATOM 706 O O . ALA A 1 88 ? -4.413 11.007 -14.109 1.00 95.12 88 ALA A O 1
ATOM 707 N N . THR A 1 89 ? -5.858 9.318 -14.069 1.00 95.31 89 THR A N 1
ATOM 708 C CA . THR A 1 89 ? -5.510 8.884 -12.711 1.00 95.31 89 THR A CA 1
ATOM 709 C C . THR A 1 89 ? -4.468 7.774 -12.818 1.00 95.31 89 THR A C 1
ATOM 711 O O . THR A 1 89 ? -4.723 6.765 -13.480 1.00 95.31 89 THR A O 1
ATOM 714 N N . LEU A 1 90 ? -3.308 7.963 -12.193 1.00 97.00 90 LEU A N 1
ATOM 715 C CA . LEU A 1 90 ? -2.273 6.944 -12.097 1.00 97.00 90 LEU A CA 1
ATOM 716 C C . LEU A 1 90 ? -2.706 5.832 -11.150 1.00 97.00 90 LEU A C 1
ATOM 718 O O . LEU A 1 90 ? -3.377 6.063 -10.142 1.00 97.00 90 LEU A O 1
ATOM 722 N N . VAL A 1 91 ? -2.321 4.610 -11.480 1.00 97.25 91 VAL A N 1
ATOM 723 C CA . VAL A 1 91 ? -2.630 3.422 -10.696 1.00 97.25 91 VAL A CA 1
ATOM 724 C C . VAL A 1 91 ? -1.397 2.524 -10.687 1.00 97.25 91 VAL A C 1
ATOM 726 O O . VAL A 1 91 ? -0.881 2.203 -11.747 1.00 97.25 91 VAL A O 1
ATOM 729 N N . ALA A 1 92 ? -0.951 2.062 -9.524 1.00 96.75 92 ALA A N 1
ATOM 730 C CA . ALA A 1 92 ? 0.073 1.016 -9.454 1.00 96.75 92 ALA A CA 1
ATOM 731 C C . ALA A 1 92 ? -0.214 0.039 -8.311 1.00 96.75 92 ALA A C 1
ATOM 733 O O . ALA A 1 92 ? -1.112 0.255 -7.482 1.00 96.75 92 ALA A O 1
ATOM 734 N N . HIS A 1 93 ? 0.513 -1.073 -8.283 1.00 95.31 93 HIS A N 1
ATOM 735 C CA . HIS A 1 93 ? 0.439 -2.039 -7.196 1.00 95.31 93 HIS A CA 1
ATOM 736 C C . HIS A 1 93 ? 1.450 -1.687 -6.107 1.00 95.31 93 HIS A C 1
ATOM 738 O O . HIS A 1 93 ? 2.610 -1.488 -6.406 1.00 95.31 93 HIS A O 1
ATOM 744 N N . ASP A 1 94 ? 1.002 -1.578 -4.853 1.00 88.88 94 ASP A N 1
ATOM 745 C CA . ASP A 1 94 ? 1.849 -1.115 -3.735 1.00 88.88 94 ASP A CA 1
ATOM 746 C C . ASP A 1 94 ? 2.603 0.212 -4.008 1.00 88.88 94 ASP A C 1
ATOM 748 O O . ASP A 1 94 ? 3.738 0.429 -3.598 1.00 88.88 94 ASP A O 1
ATOM 752 N N . VAL A 1 95 ? 1.894 1.122 -4.683 1.00 86.94 95 VAL A N 1
ATOM 753 C CA . VAL A 1 95 ? 2.355 2.353 -5.360 1.00 86.94 95 VAL A CA 1
ATOM 754 C C . VAL A 1 95 ? 3.239 3.340 -4.577 1.00 86.94 95 VAL A C 1
ATOM 756 O O . VAL A 1 95 ? 3.730 4.300 -5.161 1.00 86.94 95 VAL A O 1
ATOM 759 N N . GLN A 1 96 ? 3.418 3.178 -3.261 1.00 78.06 96 GLN A N 1
ATOM 760 C CA . GLN A 1 96 ? 4.165 4.151 -2.451 1.00 78.06 96 GLN A CA 1
ATOM 761 C C . GLN A 1 96 ? 5.625 4.279 -2.893 1.00 78.06 96 GLN A C 1
ATOM 763 O O . GLN A 1 96 ? 6.128 5.395 -2.972 1.00 78.06 96 GLN A O 1
ATOM 768 N N . ASN A 1 97 ? 6.290 3.157 -3.183 1.00 79.88 97 ASN A N 1
ATOM 769 C CA . ASN A 1 97 ? 7.693 3.186 -3.597 1.00 79.88 97 ASN A CA 1
ATOM 770 C C . ASN A 1 97 ? 7.834 3.711 -5.033 1.00 79.88 97 ASN A C 1
ATOM 772 O O . ASN A 1 97 ? 8.701 4.540 -5.287 1.00 79.88 97 ASN A O 1
ATOM 776 N N . ASP A 1 98 ? 6.966 3.274 -5.948 1.00 87.94 98 ASP A N 1
ATOM 777 C CA . ASP A 1 98 ? 6.990 3.684 -7.354 1.00 87.94 98 ASP A CA 1
ATOM 778 C C . ASP A 1 98 ? 6.791 5.190 -7.526 1.00 87.94 98 ASP A C 1
ATOM 780 O O . ASP A 1 98 ? 7.527 5.824 -8.275 1.00 87.94 98 ASP A O 1
ATOM 784 N N . ILE A 1 99 ? 5.830 5.780 -6.806 1.00 88.38 99 ILE A N 1
ATOM 785 C CA . ILE A 1 99 ? 5.588 7.227 -6.867 1.00 88.38 99 ILE A CA 1
ATOM 786 C C . ILE A 1 99 ? 6.751 8.005 -6.275 1.00 88.38 99 ILE A C 1
ATOM 788 O O . ILE A 1 99 ? 7.182 8.964 -6.900 1.00 88.38 99 ILE A O 1
ATOM 792 N N . GLN A 1 100 ? 7.301 7.569 -5.139 1.00 87.06 100 GLN A N 1
ATOM 793 C CA . GLN A 1 100 ? 8.456 8.242 -4.552 1.00 87.06 100 GLN A CA 1
ATOM 794 C C . GLN A 1 100 ? 9.638 8.262 -5.533 1.00 87.06 100 GLN A C 1
ATOM 796 O O . GLN A 1 100 ? 10.235 9.307 -5.764 1.00 87.06 100 GLN A O 1
ATOM 801 N N . VAL A 1 101 ? 9.958 7.117 -6.143 1.00 90.62 101 VAL A N 1
ATOM 802 C CA . VAL A 1 101 ? 11.062 7.023 -7.109 1.00 90.62 101 VAL A CA 1
ATOM 803 C C . VAL A 1 101 ? 10.777 7.865 -8.352 1.00 90.62 101 VAL A C 1
ATOM 805 O O . VAL A 1 101 ? 11.677 8.537 -8.853 1.00 90.62 101 VAL A O 1
ATOM 808 N N . LEU A 1 102 ? 9.537 7.858 -8.843 1.00 93.12 102 LEU A N 1
ATOM 809 C CA . LEU A 1 102 ? 9.118 8.685 -9.969 1.00 93.12 102 LEU A CA 1
ATOM 810 C C . LEU A 1 102 ? 9.266 10.179 -9.670 1.00 93.12 102 LEU A C 1
ATOM 812 O O . LEU A 1 102 ? 9.893 10.880 -10.455 1.00 93.12 102 LEU A O 1
ATOM 816 N N . GLU A 1 103 ? 8.746 10.650 -8.538 1.00 91.62 103 GLU A N 1
ATOM 817 C CA . GLU A 1 103 ? 8.853 12.044 -8.096 1.00 91.62 103 GLU A CA 1
ATOM 818 C C . GLU A 1 103 ? 10.322 12.461 -7.951 1.00 91.62 103 GLU A C 1
ATOM 820 O O . GLU A 1 103 ? 10.735 13.446 -8.555 1.00 91.62 103 GLU A O 1
ATOM 825 N N . GLU A 1 104 ? 11.150 11.660 -7.272 1.00 89.75 104 GLU A N 1
ATOM 826 C CA . GLU A 1 104 ? 12.581 11.945 -7.092 1.00 89.75 104 GLU A CA 1
ATOM 827 C C . GLU A 1 104 ? 13.356 12.044 -8.421 1.00 89.75 104 GLU A C 1
ATOM 829 O O . GLU A 1 104 ? 14.314 12.820 -8.510 1.00 89.75 104 GLU A O 1
ATOM 834 N N . ASN A 1 105 ? 12.965 11.256 -9.434 1.00 92.25 105 ASN A N 1
ATOM 835 C CA . ASN A 1 105 ? 13.555 11.283 -10.778 1.00 92.25 105 ASN A CA 1
ATOM 836 C C . ASN A 1 105 ? 13.036 12.470 -11.609 1.00 92.25 105 ASN A C 1
ATOM 838 O O . ASN A 1 105 ? 13.786 13.009 -12.419 1.00 92.25 105 ASN A O 1
ATOM 842 N N . LEU A 1 106 ? 11.778 12.882 -11.423 1.00 93.00 106 LEU A N 1
ATOM 843 C CA . LEU A 1 106 ? 11.197 14.056 -12.083 1.00 93.00 106 LEU A CA 1
ATOM 844 C C . LEU A 1 106 ? 11.764 15.363 -11.516 1.00 93.00 106 LEU A C 1
ATOM 846 O O . LEU A 1 106 ? 12.059 16.272 -12.283 1.00 93.00 106 LEU A O 1
ATOM 850 N N . GLU A 1 107 ? 12.008 15.434 -10.204 1.00 90.56 107 GLU A N 1
ATOM 851 C CA . GLU A 1 107 ? 12.608 16.592 -9.519 1.00 90.56 107 GLU A CA 1
ATOM 852 C C . GLU A 1 107 ? 14.013 1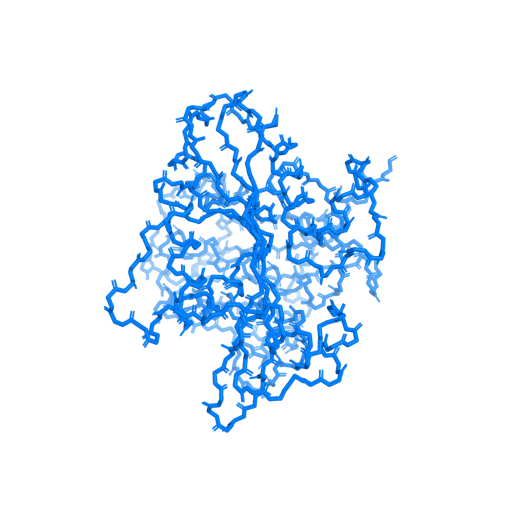6.960 -10.025 1.00 90.56 107 GLU A C 1
ATOM 854 O O . GLU A 1 107 ? 14.493 18.068 -9.777 1.00 90.56 107 GLU A O 1
ATOM 859 N N . GLU A 1 108 ? 14.699 16.052 -10.727 1.00 89.06 108 GLU A N 1
ATOM 860 C CA . GLU A 1 108 ? 15.962 16.366 -11.406 1.00 89.06 108 GLU A CA 1
ATOM 861 C C . GLU A 1 108 ? 15.781 17.389 -12.541 1.00 89.06 108 GLU A C 1
ATOM 863 O O . GLU A 1 108 ? 16.745 18.056 -12.925 1.00 89.06 108 GLU A O 1
ATOM 868 N N . PHE A 1 109 ? 14.552 17.550 -13.037 1.00 90.19 109 PHE A N 1
ATOM 869 C CA . PHE A 1 109 ? 14.189 18.394 -14.168 1.00 90.19 109 PHE A CA 1
ATOM 870 C C . PHE A 1 109 ? 13.107 19.394 -13.742 1.00 90.19 109 PHE A C 1
ATOM 872 O O . PHE A 1 109 ? 11.917 19.091 -13.708 1.00 90.19 109 PHE A O 1
ATOM 879 N N . SER A 1 110 ? 13.527 20.617 -13.412 1.00 82.12 110 SER A N 1
ATOM 880 C CA . SER A 1 110 ? 12.691 21.627 -12.741 1.00 82.12 110 SER A CA 1
ATOM 881 C C . SER A 1 110 ? 11.435 22.085 -13.496 1.00 82.12 110 SER A C 1
ATOM 883 O O . SER A 1 110 ? 10.613 22.786 -12.918 1.00 82.12 110 SER A O 1
ATOM 885 N N . ASP A 1 111 ? 11.307 21.773 -14.784 1.00 88.94 111 ASP A N 1
ATOM 886 C CA . ASP A 1 111 ? 10.170 22.152 -15.627 1.00 88.94 111 ASP A CA 1
ATOM 887 C C . ASP A 1 111 ? 9.213 20.982 -15.925 1.00 88.94 111 ASP A C 1
ATOM 889 O O . ASP A 1 111 ? 8.263 21.149 -16.694 1.00 88.94 111 ASP A O 1
ATOM 893 N N . ILE A 1 112 ? 9.449 19.804 -15.338 1.00 86.62 112 ILE A N 1
ATOM 894 C CA . ILE A 1 112 ? 8.539 18.664 -15.439 1.00 86.62 112 ILE A CA 1
ATOM 895 C C . ILE A 1 112 ? 7.705 18.574 -14.163 1.00 86.62 112 ILE A C 1
ATOM 897 O O . ILE A 1 112 ? 8.210 18.262 -13.090 1.00 86.62 112 ILE A O 1
ATOM 901 N N . GLU A 1 113 ? 6.400 18.786 -14.299 1.00 83.62 113 GLU A N 1
ATOM 902 C CA . GLU A 1 113 ? 5.441 18.623 -13.209 1.00 83.62 113 GLU A CA 1
ATOM 903 C C . GLU A 1 113 ? 4.436 17.517 -13.535 1.00 83.62 113 GLU A C 1
ATOM 905 O O . GLU A 1 113 ? 4.019 17.334 -14.684 1.00 83.62 113 GLU A O 1
ATOM 910 N N . MET A 1 114 ? 4.023 16.783 -12.502 1.00 86.56 114 MET A N 1
ATOM 911 C CA . MET A 1 114 ? 3.032 15.721 -12.615 1.00 86.56 114 MET A CA 1
ATOM 912 C C . MET A 1 114 ? 1.930 15.929 -11.573 1.00 86.56 114 MET A C 1
ATOM 914 O O . MET A 1 114 ? 2.132 15.743 -10.380 1.00 86.56 114 MET A O 1
ATOM 918 N N . GLU A 1 115 ? 0.733 16.296 -12.031 1.00 87.25 115 GLU A N 1
ATOM 919 C CA . GLU A 1 115 ? -0.423 16.602 -11.167 1.00 87.25 115 GLU A CA 1
ATOM 920 C C . GLU A 1 115 ? -1.382 15.410 -10.999 1.00 87.25 115 GLU A C 1
ATOM 922 O O . GLU A 1 115 ? -2.529 15.535 -10.552 1.00 87.25 115 GLU A O 1
ATOM 927 N N . ASN A 1 116 ? -0.959 14.231 -11.446 1.00 90.75 116 ASN A N 1
ATOM 928 C CA . ASN A 1 116 ? -1.825 13.073 -11.514 1.00 90.75 116 ASN A CA 1
ATOM 929 C C . ASN A 1 116 ? -2.239 12.586 -10.124 1.00 90.75 116 ASN A C 1
ATOM 931 O O . ASN A 1 116 ? -1.429 12.365 -9.230 1.00 90.75 116 ASN A O 1
ATOM 935 N N . LYS A 1 117 ? -3.530 12.287 -9.981 1.00 90.38 117 LYS A N 1
ATOM 936 C CA . LYS A 1 117 ? -4.038 11.539 -8.827 1.00 90.38 117 LYS A CA 1
ATOM 937 C C . LYS A 1 117 ? -3.532 10.108 -8.853 1.00 90.38 117 LYS A C 1
ATOM 939 O O . LYS A 1 117 ? -3.424 9.529 -9.932 1.00 90.38 117 LYS A O 1
ATOM 944 N N . VAL A 1 118 ? -3.360 9.511 -7.677 1.00 91.19 118 VAL A N 1
ATOM 945 C CA . VAL A 1 118 ? -2.806 8.161 -7.531 1.00 91.19 118 VAL A CA 1
ATOM 946 C C . VAL A 1 118 ? -3.793 7.219 -6.838 1.00 91.19 118 VAL A C 1
ATOM 948 O O . VAL A 1 118 ? -4.343 7.520 -5.774 1.00 91.19 118 VAL A O 1
ATOM 951 N N . LEU A 1 119 ? -3.987 6.034 -7.416 1.00 93.62 119 LEU A N 1
ATOM 952 C CA . LEU A 1 119 ? -4.671 4.901 -6.797 1.00 93.62 119 LEU A CA 1
ATOM 953 C C . LEU A 1 119 ? -3.710 3.731 -6.567 1.00 93.62 119 LEU A C 1
ATOM 955 O O . LEU A 1 119 ? -2.784 3.497 -7.339 1.00 93.62 119 LEU A O 1
ATOM 959 N N . CYS A 1 120 ? -3.981 2.941 -5.532 1.00 93.50 120 CYS A N 1
ATOM 960 C CA . CYS A 1 120 ? -3.205 1.748 -5.208 1.00 93.50 120 CYS A CA 1
ATOM 961 C C . CYS A 1 120 ? -4.056 0.487 -5.391 1.00 93.50 120 CYS A C 1
ATOM 963 O O . CYS A 1 120 ? -5.023 0.275 -4.650 1.00 93.50 120 CYS A O 1
ATOM 965 N N . THR A 1 121 ? -3.686 -0.393 -6.329 1.00 94.31 121 THR A N 1
ATOM 966 C CA . THR A 1 121 ? -4.429 -1.649 -6.549 1.00 94.31 121 THR A CA 1
ATOM 967 C C . THR A 1 121 ? -4.386 -2.559 -5.326 1.00 94.31 121 THR A C 1
ATOM 969 O O . THR A 1 121 ? -5.369 -3.246 -5.066 1.00 94.31 121 THR A O 1
ATOM 972 N N . LEU A 1 122 ? -3.320 -2.523 -4.518 1.00 91.44 122 LEU A N 1
ATOM 973 C CA . LEU A 1 122 ? -3.231 -3.272 -3.260 1.00 91.44 122 LEU A CA 1
ATOM 974 C C . LEU A 1 122 ? -4.267 -2.778 -2.237 1.00 91.44 122 LEU A C 1
ATOM 976 O O . LEU A 1 122 ? -5.002 -3.586 -1.665 1.00 91.44 122 LEU A O 1
ATOM 980 N N . ARG A 1 123 ? -4.385 -1.457 -2.036 1.00 86.94 123 ARG A N 1
ATOM 981 C CA . ARG A 1 123 ? -5.387 -0.873 -1.120 1.00 86.94 123 ARG A CA 1
ATOM 982 C C . ARG A 1 123 ? -6.804 -1.164 -1.593 1.00 86.94 123 ARG A C 1
ATOM 984 O O . ARG A 1 123 ? -7.642 -1.575 -0.799 1.00 86.94 123 ARG A O 1
ATOM 991 N N . LEU A 1 124 ? -7.055 -0.991 -2.887 1.00 90.38 124 LEU A N 1
ATOM 992 C CA . LEU A 1 124 ? -8.343 -1.299 -3.496 1.00 90.38 124 LEU A CA 1
ATOM 993 C C . LEU A 1 124 ? -8.685 -2.793 -3.370 1.00 90.38 124 LEU A C 1
ATOM 995 O O . LEU A 1 124 ? -9.804 -3.126 -2.987 1.00 90.38 124 LEU A O 1
ATOM 999 N N . SER A 1 125 ? -7.715 -3.686 -3.595 1.00 89.75 125 SER A N 1
ATOM 1000 C CA . SER A 1 125 ? -7.888 -5.138 -3.446 1.00 89.75 125 SER A CA 1
ATOM 1001 C C . SER A 1 125 ? -8.277 -5.521 -2.025 1.00 89.75 125 SER A C 1
ATOM 1003 O O . SER A 1 125 ? -9.219 -6.283 -1.854 1.00 89.75 125 SER A O 1
ATOM 1005 N N . LYS A 1 126 ? -7.639 -4.941 -1.000 1.00 83.56 126 LYS A N 1
ATOM 1006 C CA . LYS A 1 126 ? -7.988 -5.172 0.417 1.00 83.56 126 LYS A CA 1
ATOM 1007 C C . LYS A 1 126 ? -9.433 -4.801 0.773 1.00 83.56 126 LYS A C 1
ATOM 1009 O O . LYS A 1 126 ? -9.927 -5.212 1.819 1.00 83.56 126 LYS A O 1
ATOM 1014 N N . ARG A 1 127 ? -10.105 -3.995 -0.056 1.00 77.12 127 ARG A N 1
ATOM 1015 C CA . ARG A 1 127 ? -11.504 -3.595 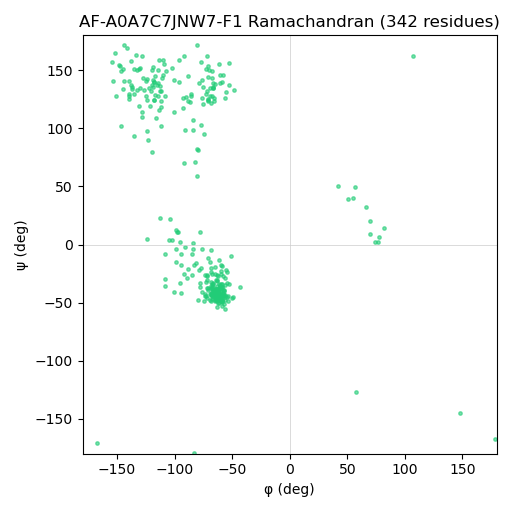0.157 1.00 77.12 127 ARG A CA 1
ATOM 1016 C C . ARG A 1 127 ? -12.511 -4.508 -0.531 1.00 77.12 127 ARG A C 1
ATOM 1018 O O . ARG A 1 127 ? -13.655 -4.547 -0.089 1.00 77.12 127 ARG A O 1
ATOM 1025 N N . VAL A 1 128 ? -12.113 -5.184 -1.608 1.00 79.56 128 VAL A N 1
ATOM 1026 C CA . VAL A 1 128 ? -13.006 -6.051 -2.397 1.00 79.56 128 VAL A CA 1
ATOM 1027 C C . VAL A 1 128 ? -12.724 -7.543 -2.227 1.00 79.56 128 VAL A C 1
ATOM 1029 O O . VAL A 1 128 ? -13.646 -8.342 -2.341 1.00 79.56 128 VAL A O 1
ATOM 1032 N N . LEU A 1 129 ? -11.478 -7.923 -1.947 1.00 76.19 129 LEU A N 1
ATOM 1033 C CA . LEU A 1 129 ? -11.026 -9.306 -1.824 1.00 76.19 129 LEU A CA 1
ATOM 1034 C C . LEU A 1 129 ? -10.698 -9.631 -0.364 1.00 76.19 129 LEU A C 1
ATOM 1036 O O . LEU A 1 129 ? -10.426 -8.740 0.440 1.00 76.19 129 LEU A O 1
ATOM 1040 N N . GLN A 1 130 ? -10.699 -10.922 -0.034 1.00 75.94 130 GLN A N 1
ATOM 1041 C CA . GLN A 1 130 ? -10.294 -11.438 1.275 1.00 75.94 130 GLN A CA 1
ATOM 1042 C C . GLN A 1 130 ? -9.169 -12.453 1.087 1.00 75.94 130 GLN A C 1
ATOM 1044 O O . GLN A 1 130 ? -9.418 -13.640 0.895 1.00 75.94 130 GLN A O 1
ATOM 1049 N N . LEU A 1 131 ? -7.926 -11.968 1.101 1.00 68.56 131 LEU A N 1
ATOM 1050 C CA . LEU A 1 131 ? -6.733 -12.773 0.839 1.00 68.56 131 LEU A CA 1
ATOM 1051 C C . LEU A 1 131 ? -5.778 -12.811 2.025 1.00 68.56 131 LEU A C 1
ATOM 1053 O O . LEU A 1 131 ? -5.666 -11.866 2.805 1.00 68.56 131 LEU A O 1
ATOM 1057 N N . ASN A 1 132 ? -5.024 -13.904 2.085 1.00 60.53 132 ASN A N 1
ATOM 1058 C CA . ASN A 1 132 ? -3.907 -14.091 3.006 1.00 60.53 132 ASN A CA 1
ATOM 1059 C C . ASN A 1 132 ? -2.688 -13.236 2.624 1.00 60.53 132 ASN A C 1
ATOM 1061 O O . ASN A 1 132 ? -1.937 -12.810 3.492 1.00 60.53 132 ASN A O 1
ATOM 1065 N N . SER A 1 133 ? -2.509 -12.971 1.329 1.00 77.31 133 SER A N 1
ATOM 1066 C CA . SER A 1 133 ? -1.463 -12.116 0.772 1.00 77.31 133 SER A CA 1
ATOM 1067 C C . SER A 1 133 ? -2.058 -11.275 -0.350 1.00 77.31 133 SER A C 1
ATOM 1069 O O . SER A 1 133 ? -2.858 -11.767 -1.144 1.00 77.31 133 SER A O 1
ATOM 1071 N N . TYR A 1 134 ? -1.643 -10.013 -0.418 1.00 87.06 134 TYR A N 1
ATOM 1072 C CA . TYR A 1 134 ? -2.056 -9.068 -1.454 1.00 87.06 134 TYR A CA 1
ATOM 1073 C C . TYR A 1 134 ? -0.897 -8.690 -2.374 1.00 87.06 134 TYR A C 1
ATOM 1075 O O . TYR A 1 134 ? -0.953 -7.626 -2.975 1.00 87.06 134 TYR A O 1
ATOM 1083 N N . SER A 1 135 ? 0.146 -9.524 -2.477 1.00 90.69 135 SER A N 1
ATOM 1084 C CA . SER A 1 135 ? 1.142 -9.342 -3.537 1.00 90.69 135 SER A CA 1
ATOM 1085 C C . SER A 1 135 ? 0.484 -9.471 -4.911 1.00 90.69 135 SER A C 1
ATOM 1087 O O . SER A 1 135 ? -0.527 -10.169 -5.051 1.00 90.69 135 SER A O 1
ATOM 1089 N N . LEU A 1 136 ? 1.089 -8.854 -5.928 1.00 93.44 136 LEU A N 1
ATOM 1090 C CA . LEU A 1 136 ? 0.613 -8.920 -7.309 1.00 93.44 136 LEU A CA 1
ATOM 1091 C C . LEU A 1 136 ? 0.347 -10.376 -7.737 1.00 93.44 136 LEU A C 1
ATOM 1093 O O . LEU A 1 136 ? -0.741 -10.686 -8.224 1.00 93.44 136 LEU A O 1
ATOM 1097 N N . ASP A 1 137 ? 1.278 -11.286 -7.429 1.00 93.94 137 ASP A N 1
ATOM 1098 C CA . ASP A 1 137 ? 1.147 -12.722 -7.710 1.00 93.94 137 ASP A CA 1
ATOM 1099 C C . ASP A 1 137 ? -0.017 -13.376 -6.976 1.00 93.94 137 ASP A C 1
ATOM 1101 O O . ASP A 1 137 ? -0.732 -14.200 -7.542 1.00 93.94 137 ASP A O 1
ATOM 1105 N N . SER A 1 138 ? -0.191 -13.042 -5.696 1.00 91.31 138 SER A N 1
ATOM 1106 C CA . SER A 1 138 ? -1.216 -13.666 -4.856 1.00 91.31 138 SER A CA 1
ATOM 1107 C C . SER A 1 138 ? -2.608 -13.285 -5.336 1.00 91.31 138 SER A C 1
ATOM 1109 O O . SER A 1 138 ? -3.497 -14.132 -5.380 1.00 91.31 138 SER A O 1
ATOM 1111 N N . ILE A 1 139 ? -2.784 -12.025 -5.742 1.00 93.69 139 ILE A N 1
ATOM 1112 C CA . ILE A 1 139 ? -4.047 -11.563 -6.307 1.00 93.69 139 ILE A CA 1
ATOM 1113 C C . ILE A 1 139 ? -4.262 -12.197 -7.678 1.00 93.69 139 ILE A C 1
ATOM 1115 O O . ILE A 1 139 ? -5.336 -12.744 -7.892 1.00 93.69 139 ILE A O 1
ATOM 1119 N N . CYS A 1 140 ? -3.261 -12.192 -8.571 1.00 95.94 140 CYS A N 1
ATOM 1120 C CA . CYS A 1 140 ? -3.371 -12.831 -9.889 1.00 95.94 140 CYS A CA 1
ATOM 1121 C C . CYS A 1 140 ? -3.807 -14.294 -9.773 1.00 95.94 140 CYS A C 1
ATOM 1123 O O . CYS A 1 140 ? -4.776 -14.685 -10.413 1.00 95.94 140 CYS A O 1
ATOM 1125 N N . LYS A 1 141 ? -3.162 -15.069 -8.891 1.00 93.19 141 LYS A N 1
ATOM 1126 C CA . LYS A 1 141 ? -3.527 -16.467 -8.616 1.00 93.19 141 LYS A CA 1
ATOM 1127 C C . LYS A 1 141 ? -4.949 -16.609 -8.080 1.00 93.19 141 LYS A C 1
ATOM 1129 O O . LYS A 1 141 ? -5.630 -17.555 -8.441 1.00 93.19 141 LYS A O 1
ATOM 1134 N N . HIS A 1 142 ? -5.403 -15.691 -7.226 1.00 90.56 142 HIS A N 1
ATOM 1135 C CA . HIS A 1 142 ? -6.761 -15.734 -6.681 1.00 90.56 142 HIS A CA 1
ATOM 1136 C C . HIS A 1 142 ? -7.847 -15.466 -7.729 1.00 90.56 142 HIS A C 1
ATOM 1138 O O . HIS A 1 142 ? -8.950 -15.987 -7.603 1.00 90.56 142 HIS A O 1
ATOM 1144 N N . ILE A 1 143 ? -7.555 -14.635 -8.731 1.00 92.88 143 ILE A N 1
ATOM 1145 C CA . ILE A 1 143 ? -8.513 -14.263 -9.782 1.00 92.88 143 ILE A CA 1
ATOM 1146 C C . ILE A 1 143 ? -8.237 -14.977 -11.113 1.00 92.88 143 ILE A C 1
ATOM 1148 O O . ILE A 1 143 ? -8.652 -14.486 -12.163 1.00 92.88 143 ILE A O 1
ATOM 1152 N N . ASP A 1 144 ? -7.529 -16.110 -11.052 1.00 93.69 144 ASP A N 1
ATOM 1153 C CA . ASP A 1 144 ? -7.203 -16.997 -12.175 1.00 93.69 144 ASP A CA 1
ATOM 1154 C C . ASP A 1 144 ? -6.498 -16.298 -13.355 1.00 93.69 144 ASP A C 1
ATOM 1156 O O . ASP A 1 144 ? -6.760 -16.569 -14.528 1.00 93.69 144 ASP A O 1
ATOM 1160 N N . ILE A 1 145 ? -5.578 -15.375 -13.056 1.00 95.50 145 ILE A N 1
ATOM 1161 C CA . ILE A 1 145 ? -4.667 -14.791 -14.046 1.00 95.50 145 ILE A CA 1
ATOM 1162 C C . ILE A 1 145 ? -3.372 -15.599 -14.068 1.00 95.50 145 ILE A C 1
ATOM 1164 O O . ILE A 1 145 ? -2.617 -15.614 -13.094 1.00 95.50 145 ILE A O 1
ATOM 1168 N N . GLU A 1 146 ? -3.089 -16.211 -15.216 1.00 94.94 146 GLU A N 1
ATOM 1169 C CA . GLU A 1 146 ? -1.808 -16.862 -15.472 1.00 94.94 146 GLU A CA 1
ATOM 1170 C C . GLU A 1 146 ? -0.656 -15.854 -15.498 1.00 94.94 146 GLU A C 1
ATOM 1172 O O . GLU A 1 146 ? -0.750 -14.768 -16.083 1.00 94.94 146 GLU A O 1
ATOM 1177 N N . ILE A 1 147 ? 0.445 -16.262 -14.872 1.00 95.69 147 ILE A N 1
ATOM 1178 C CA . ILE A 1 147 ? 1.686 -15.509 -14.779 1.00 95.69 147 ILE A CA 1
ATOM 1179 C C . ILE A 1 147 ? 2.760 -16.231 -15.592 1.00 95.69 147 ILE A C 1
ATOM 1181 O O . ILE A 1 147 ? 3.079 -17.391 -15.339 1.00 95.69 147 ILE A O 1
ATOM 1185 N N . ASP A 1 148 ? 3.341 -15.513 -16.548 1.00 94.12 148 ASP A N 1
ATOM 1186 C CA . ASP A 1 148 ? 4.558 -15.908 -17.239 1.00 94.12 148 ASP A CA 1
ATOM 1187 C C . ASP A 1 148 ? 5.756 -15.483 -16.389 1.00 94.12 148 ASP A C 1
ATOM 1189 O O . ASP A 1 148 ? 6.190 -14.331 -16.417 1.00 94.12 148 ASP A O 1
ATOM 1193 N N . GLU A 1 149 ? 6.293 -16.435 -15.630 1.00 91.25 149 GLU A N 1
ATOM 1194 C CA . GLU A 1 149 ? 7.457 -16.251 -14.755 1.00 91.25 149 GLU A CA 1
ATOM 1195 C C . GLU A 1 149 ? 8.691 -15.701 -15.497 1.00 91.25 149 GLU A C 1
ATOM 1197 O O . GLU A 1 149 ? 9.565 -15.111 -14.871 1.00 91.25 149 GLU A O 1
ATOM 1202 N N . LYS A 1 150 ? 8.782 -15.850 -16.829 1.00 90.00 150 LYS A N 1
ATOM 1203 C CA . LYS A 1 150 ? 9.890 -15.283 -17.620 1.00 90.00 150 LYS A CA 1
ATOM 1204 C C . LYS A 1 150 ? 9.755 -13.781 -17.857 1.00 90.00 150 LYS A C 1
ATOM 1206 O O . LYS A 1 150 ? 10.741 -13.142 -18.217 1.00 90.00 150 LYS A O 1
ATOM 1211 N N . GLN A 1 151 ? 8.546 -13.242 -17.720 1.00 91.69 151 GLN A N 1
ATOM 1212 C CA . GLN A 1 151 ? 8.241 -11.827 -17.923 1.00 91.69 151 GLN A CA 1
ATOM 1213 C C . GLN A 1 151 ? 7.949 -11.083 -16.619 1.00 91.69 151 GLN A C 1
ATOM 1215 O O . GLN A 1 151 ? 7.833 -9.863 -16.650 1.00 91.69 151 GLN A O 1
ATOM 1220 N N . ARG A 1 152 ? 7.835 -11.773 -15.476 1.00 93.44 152 ARG A N 1
ATOM 1221 C CA . ARG A 1 152 ? 7.710 -11.107 -14.170 1.00 93.44 152 ARG A CA 1
ATOM 1222 C C . ARG A 1 152 ? 8.933 -10.240 -13.886 1.00 93.44 152 ARG A C 1
ATOM 1224 O O . ARG A 1 152 ? 10.042 -10.608 -14.268 1.00 93.44 152 ARG A O 1
ATOM 1231 N N . HIS A 1 153 ? 8.708 -9.114 -13.203 1.00 89.31 153 HIS A N 1
ATOM 1232 C CA . HIS A 1 153 ? 9.717 -8.071 -12.961 1.00 89.31 153 HIS A CA 1
ATOM 1233 C C . HIS A 1 153 ? 10.168 -7.356 -14.237 1.00 89.31 153 HIS A C 1
ATOM 1235 O O . HIS A 1 153 ? 11.327 -6.962 -14.387 1.00 89.31 153 HIS A O 1
ATOM 1241 N N . ARG A 1 154 ? 9.240 -7.242 -15.190 1.00 95.44 154 ARG A N 1
ATOM 1242 C CA . ARG A 1 154 ? 9.354 -6.370 -16.355 1.00 95.44 154 ARG A CA 1
ATOM 1243 C C . ARG A 1 154 ? 8.232 -5.363 -16.272 1.00 95.44 154 ARG A C 1
ATOM 1245 O O . ARG A 1 154 ? 7.063 -5.753 -16.247 1.00 95.44 154 ARG A O 1
ATOM 1252 N N . ALA A 1 155 ? 8.585 -4.085 -16.306 1.00 96.69 155 ALA A N 1
ATOM 1253 C CA . ALA A 1 155 ? 7.661 -3.013 -15.956 1.00 96.69 155 ALA A CA 1
ATOM 1254 C C . ALA A 1 155 ? 6.344 -3.073 -16.759 1.00 96.69 155 ALA A C 1
ATOM 1256 O O . ALA A 1 155 ? 5.247 -2.988 -16.213 1.00 96.69 155 ALA A O 1
ATOM 1257 N N . LEU A 1 156 ? 6.404 -3.300 -18.080 1.00 97.69 156 LEU A N 1
ATOM 1258 C CA . LEU A 1 156 ? 5.175 -3.359 -18.889 1.00 97.69 156 LEU A CA 1
ATOM 1259 C C . LEU A 1 156 ? 4.311 -4.583 -18.554 1.00 97.69 156 LEU A C 1
ATOM 1261 O O . LEU A 1 156 ? 3.082 -4.493 -18.547 1.00 97.69 156 LEU A O 1
ATOM 1265 N N . TYR A 1 157 ? 4.939 -5.727 -18.289 1.00 97.62 157 TYR A N 1
ATOM 1266 C CA . TYR A 1 157 ? 4.222 -6.956 -17.965 1.00 97.62 157 TYR A CA 1
ATOM 1267 C C . TYR A 1 157 ? 3.528 -6.848 -16.603 1.00 97.62 157 TYR A C 1
ATOM 1269 O O . TYR A 1 157 ? 2.346 -7.176 -16.471 1.00 97.62 157 TYR A O 1
ATOM 1277 N N . ASP A 1 158 ? 4.226 -6.300 -15.615 1.00 97.31 158 ASP A N 1
ATOM 1278 C CA . ASP A 1 158 ? 3.709 -6.072 -14.271 1.00 97.31 158 ASP A CA 1
ATOM 1279 C C . ASP A 1 158 ? 2.568 -5.037 -14.290 1.00 97.31 158 ASP A C 1
ATOM 1281 O O . ASP A 1 158 ? 1.504 -5.277 -13.706 1.00 97.31 158 ASP A O 1
ATOM 1285 N N . ALA A 1 159 ? 2.693 -3.969 -15.089 1.00 98.06 159 ALA A N 1
ATOM 1286 C CA . ALA A 1 159 ? 1.614 -3.010 -15.338 1.00 98.06 159 ALA A CA 1
ATOM 1287 C C . ALA A 1 159 ? 0.379 -3.656 -16.002 1.00 98.06 159 ALA A C 1
ATOM 1289 O O . ALA A 1 159 ? -0.765 -3.333 -15.659 1.00 98.06 159 ALA A O 1
ATOM 1290 N N . LEU A 1 160 ? 0.569 -4.611 -16.922 1.00 97.69 160 LEU A N 1
ATOM 1291 C CA . LEU A 1 160 ? -0.525 -5.377 -17.534 1.00 97.69 160 LEU A CA 1
ATOM 1292 C C . LEU A 1 160 ? -1.242 -6.270 -16.510 1.00 97.69 160 LEU A C 1
ATOM 1294 O O . LEU A 1 160 ? -2.477 -6.318 -16.502 1.00 97.69 160 LEU A O 1
ATOM 1298 N N . LEU A 1 161 ? -0.505 -6.949 -15.628 1.00 97.75 161 LEU A N 1
ATOM 1299 C CA . LEU A 1 161 ? -1.088 -7.731 -14.532 1.00 97.75 161 LEU A CA 1
ATOM 1300 C C . LEU A 1 161 ? -1.864 -6.833 -13.560 1.00 97.75 161 LEU A C 1
ATOM 1302 O O . LEU A 1 161 ? -3.027 -7.111 -13.250 1.00 97.75 161 LEU A O 1
ATOM 1306 N N . ALA A 1 162 ? -1.269 -5.711 -13.149 1.00 97.25 162 ALA A N 1
ATOM 1307 C CA . ALA A 1 162 ? -1.920 -4.719 -12.300 1.00 97.25 162 ALA A CA 1
ATOM 1308 C C . ALA A 1 162 ? -3.187 -4.150 -12.960 1.00 97.25 162 ALA A C 1
ATOM 1310 O O . ALA A 1 162 ? -4.194 -3.949 -12.280 1.00 97.25 162 ALA A O 1
ATOM 1311 N N . SER A 1 163 ? -3.188 -3.959 -14.285 1.00 96.88 163 SER A N 1
ATOM 1312 C CA . SER A 1 163 ? -4.361 -3.513 -15.045 1.00 96.88 163 SER A CA 1
ATOM 1313 C C . SER A 1 163 ? -5.487 -4.543 -15.022 1.00 96.88 163 SER A C 1
ATOM 1315 O O . SER A 1 163 ? -6.645 -4.182 -14.801 1.00 96.88 163 SER A O 1
ATOM 1317 N N . LYS A 1 164 ? -5.174 -5.836 -15.170 1.00 96.19 164 LYS A N 1
ATOM 1318 C CA . LYS A 1 164 ? -6.172 -6.910 -15.047 1.00 96.19 164 LYS A CA 1
ATOM 1319 C C . LYS A 1 164 ? -6.764 -6.971 -13.636 1.00 96.19 164 LYS A C 1
ATOM 1321 O O . LYS A 1 164 ? -7.984 -7.062 -13.496 1.00 96.19 164 LYS A O 1
ATOM 1326 N N . ILE A 1 165 ? -5.929 -6.851 -12.601 1.00 96.69 165 ILE A N 1
ATOM 1327 C CA . ILE A 1 165 ? -6.379 -6.767 -11.202 1.00 96.69 165 ILE A CA 1
ATOM 1328 C C . ILE A 1 165 ? -7.288 -5.554 -11.005 1.00 96.69 165 ILE A C 1
ATOM 1330 O O . ILE A 1 165 ? -8.381 -5.679 -10.456 1.00 96.69 165 ILE A O 1
ATOM 1334 N N . PHE A 1 166 ? -6.871 -4.384 -11.484 1.00 95.81 166 PHE A N 1
ATOM 1335 C CA . PHE A 1 166 ? -7.647 -3.157 -11.362 1.00 95.81 166 PHE A CA 1
ATOM 1336 C C . PHE A 1 166 ? -9.013 -3.286 -12.040 1.00 95.81 166 PHE A C 1
ATOM 1338 O O . PHE A 1 166 ? -10.037 -3.036 -11.408 1.00 95.81 166 PHE A O 1
ATOM 1345 N N . GLN A 1 167 ? -9.056 -3.776 -13.280 1.00 93.19 167 GLN A N 1
ATOM 1346 C CA . GLN A 1 167 ? -10.306 -4.043 -13.994 1.00 93.19 167 GLN A CA 1
ATOM 1347 C C . GLN A 1 167 ? -11.189 -5.070 -13.276 1.00 93.19 167 GLN A C 1
ATOM 1349 O O . GLN A 1 167 ? -12.411 -4.924 -13.282 1.00 93.19 167 GLN A O 1
ATOM 1354 N N . HIS A 1 168 ? -10.601 -6.088 -12.641 1.00 92.69 168 HIS A N 1
ATOM 1355 C CA . HIS A 1 168 ? -11.343 -7.024 -11.802 1.00 92.69 168 HIS A CA 1
ATOM 1356 C C . HIS A 1 168 ? -11.977 -6.300 -10.608 1.00 92.69 168 HIS A C 1
ATOM 1358 O O . HIS A 1 168 ? -13.187 -6.401 -10.431 1.00 92.69 168 HIS A O 1
ATOM 1364 N N . ILE A 1 169 ? -11.213 -5.494 -9.860 1.00 91.12 169 ILE A N 1
ATOM 1365 C CA . ILE A 1 169 ? -11.727 -4.699 -8.731 1.00 91.12 169 ILE A CA 1
ATOM 1366 C C . ILE A 1 169 ? -12.885 -3.789 -9.159 1.00 91.12 169 ILE A C 1
ATOM 1368 O O . ILE A 1 169 ? -13.891 -3.711 -8.453 1.00 91.12 169 ILE A O 1
ATOM 1372 N N . LEU A 1 170 ? -12.774 -3.123 -10.318 1.00 89.75 170 LEU A N 1
ATOM 1373 C CA . LEU A 1 170 ? -13.807 -2.208 -10.818 1.00 89.75 170 LEU A CA 1
ATOM 1374 C C . LEU A 1 170 ? -15.188 -2.878 -10.947 1.00 89.75 170 LEU A C 1
ATOM 1376 O O . LEU A 1 170 ? -16.202 -2.201 -10.775 1.00 89.75 170 LEU A O 1
ATOM 1380 N N . LYS A 1 171 ? -15.248 -4.197 -11.190 1.00 87.06 171 LYS A N 1
ATOM 1381 C CA . LYS A 1 171 ? -16.507 -4.965 -11.280 1.00 87.06 171 LYS A CA 1
ATOM 1382 C C . LYS A 1 171 ? -17.235 -5.093 -9.939 1.00 87.06 171 LYS A C 1
ATOM 1384 O O . LYS A 1 171 ? -18.447 -5.282 -9.929 1.00 87.06 171 LYS A O 1
ATOM 1389 N N . PHE A 1 172 ? -16.511 -4.980 -8.826 1.00 82.94 172 PHE A N 1
ATOM 1390 C CA . PHE A 1 172 ? -17.038 -5.134 -7.466 1.00 82.94 172 PHE A CA 1
ATOM 1391 C C . PHE A 1 172 ? -17.256 -3.797 -6.752 1.00 82.94 172 PHE A C 1
ATOM 1393 O O . PHE A 1 172 ? -17.628 -3.774 -5.577 1.00 82.94 172 PHE A O 1
ATOM 1400 N N . LEU A 1 173 ? -17.036 -2.669 -7.434 1.00 78.50 173 LEU A N 1
ATOM 1401 C CA . LEU A 1 173 ? -17.269 -1.364 -6.831 1.00 78.50 173 LEU A CA 1
ATOM 1402 C C . LEU A 1 173 ? -18.765 -1.136 -6.555 1.00 78.50 173 LEU A C 1
ATOM 1404 O O . LEU A 1 173 ? -19.611 -1.421 -7.409 1.00 78.50 173 LEU A O 1
ATOM 1408 N N . PRO A 1 174 ? -19.116 -0.545 -5.397 1.00 72.31 174 PRO A N 1
ATOM 1409 C CA . PRO A 1 174 ? -20.455 -0.021 -5.168 1.00 72.31 174 PRO A CA 1
ATOM 1410 C C . PRO A 1 174 ? -20.880 0.931 -6.292 1.00 72.31 174 PRO A C 1
ATOM 1412 O O . PRO A 1 174 ? -20.114 1.813 -6.677 1.00 72.31 174 PRO A O 1
ATOM 1415 N N . LYS A 1 175 ? -22.135 0.826 -6.756 1.00 76.25 175 LYS A N 1
ATOM 1416 C CA . LYS A 1 175 ? -22.694 1.685 -7.824 1.00 76.25 175 LYS A CA 1
ATOM 1417 C C . LYS A 1 175 ? -22.576 3.191 -7.541 1.00 76.25 175 LYS A C 1
ATOM 1419 O O . LYS A 1 175 ? -22.601 3.985 -8.472 1.00 76.25 175 LYS A O 1
ATOM 1424 N N . SER A 1 176 ? -22.467 3.585 -6.271 1.00 71.31 176 SER A N 1
ATOM 1425 C CA . SER A 1 176 ? -22.285 4.979 -5.850 1.00 71.31 176 SER A CA 1
ATOM 1426 C C . SER A 1 176 ? -20.917 5.562 -6.227 1.00 71.31 176 SER A C 1
ATOM 1428 O O . SER A 1 176 ? -20.778 6.787 -6.286 1.00 71.31 176 SER A O 1
ATOM 1430 N N . ILE A 1 177 ? -19.920 4.710 -6.488 1.00 79.25 177 ILE A N 1
ATOM 1431 C CA . ILE A 1 177 ? -18.584 5.091 -6.941 1.00 79.25 177 ILE A CA 1
ATOM 1432 C C . ILE A 1 177 ? -18.593 5.097 -8.471 1.00 79.25 177 ILE A C 1
ATOM 1434 O O . ILE A 1 177 ? -18.463 4.063 -9.117 1.00 79.25 177 ILE A O 1
ATOM 1438 N N . ASP A 1 178 ? -18.755 6.280 -9.056 1.00 80.25 178 ASP A N 1
ATOM 1439 C CA . ASP A 1 178 ? -18.983 6.481 -10.495 1.00 80.25 178 ASP A CA 1
ATOM 1440 C C . ASP A 1 178 ? -17.955 7.414 -11.164 1.00 80.25 178 ASP A C 1
ATOM 1442 O O . ASP A 1 178 ? -18.060 7.695 -12.361 1.00 80.25 178 ASP A O 1
ATOM 1446 N N . ASN A 1 179 ? -16.935 7.862 -10.423 1.00 82.88 179 ASN A N 1
ATOM 1447 C CA . ASN A 1 179 ? -15.829 8.681 -10.920 1.00 82.88 179 ASN A CA 1
ATOM 1448 C C . ASN A 1 179 ? -14.534 8.469 -10.106 1.00 82.88 179 ASN A C 1
ATOM 1450 O O . ASN A 1 179 ? -14.578 7.945 -8.987 1.00 82.88 179 ASN A O 1
ATOM 1454 N N . SER A 1 180 ? -13.389 8.914 -10.645 1.00 82.75 180 SER A N 1
ATOM 1455 C CA . SER A 1 180 ? -12.070 8.799 -9.991 1.00 82.75 180 SER A CA 1
ATOM 1456 C C . SER A 1 180 ? -12.007 9.455 -8.620 1.00 82.75 180 SER A C 1
ATOM 1458 O O . SER A 1 180 ? -11.425 8.872 -7.718 1.00 82.75 180 SER A O 1
ATOM 1460 N N . ARG A 1 181 ? -12.615 10.632 -8.421 1.00 79.25 181 ARG A N 1
ATOM 1461 C CA . ARG A 1 181 ? -12.582 11.334 -7.124 1.00 79.25 181 ARG A CA 1
ATOM 1462 C C . ARG A 1 181 ? -13.261 10.518 -6.023 1.00 79.25 181 ARG A C 1
ATOM 1464 O O . ARG A 1 181 ? -12.749 10.436 -4.911 1.00 79.25 181 ARG A O 1
ATOM 1471 N N . LYS A 1 182 ? -14.407 9.895 -6.314 1.00 76.81 182 LYS A N 1
ATOM 1472 C CA . LYS A 1 182 ? -15.079 8.999 -5.361 1.00 76.81 182 LYS A CA 1
ATOM 1473 C C . LYS A 1 182 ? -14.272 7.726 -5.118 1.00 76.81 182 LYS A C 1
ATOM 1475 O O . LYS A 1 182 ? -14.256 7.245 -3.992 1.00 76.81 182 LYS A O 1
ATOM 1480 N N . LEU A 1 183 ? -13.608 7.190 -6.143 1.00 83.75 183 LEU A N 1
ATOM 1481 C CA . LEU A 1 183 ? -12.759 6.003 -6.016 1.00 83.75 183 LEU A CA 1
ATOM 1482 C C . LEU A 1 183 ? -11.503 6.284 -5.178 1.00 83.75 183 LEU A C 1
ATOM 1484 O O . LEU A 1 183 ? -11.154 5.492 -4.309 1.00 83.75 183 LEU A O 1
ATOM 1488 N N . GLU A 1 184 ? -10.883 7.442 -5.387 1.00 81.19 184 GLU A N 1
ATOM 1489 C CA . GLU A 1 184 ? -9.782 7.981 -4.590 1.00 81.19 184 GLU A CA 1
ATOM 1490 C C . GLU A 1 184 ? -10.204 8.179 -3.133 1.00 81.19 184 GLU A C 1
ATOM 1492 O O . GLU A 1 184 ? -9.522 7.724 -2.216 1.00 81.19 184 GLU A O 1
ATOM 1497 N N . HIS A 1 185 ? -11.362 8.800 -2.901 1.00 72.19 185 HIS A N 1
ATOM 1498 C CA . HIS A 1 185 ? -11.896 8.892 -1.551 1.00 72.19 185 HIS A CA 1
ATOM 1499 C C . HIS A 1 185 ? -12.124 7.494 -0.975 1.00 72.19 185 HIS A C 1
ATOM 1501 O O . HIS A 1 185 ? -11.718 7.237 0.143 1.00 72.19 185 HIS A O 1
ATOM 1507 N N . TRP A 1 186 ? -12.690 6.558 -1.740 1.00 74.38 186 TRP A N 1
ATOM 1508 C CA . TRP A 1 186 ? -13.017 5.215 -1.268 1.00 74.38 186 TRP A CA 1
ATOM 1509 C C . TRP A 1 186 ? -11.819 4.322 -0.948 1.00 74.38 186 TRP A C 1
ATOM 1511 O O . TRP A 1 186 ? -11.881 3.595 0.042 1.00 74.38 186 TRP A O 1
ATOM 1521 N N . GLN A 1 187 ? -10.722 4.386 -1.707 1.00 82.06 187 GLN A N 1
ATOM 1522 C CA . GLN A 1 187 ? -9.488 3.686 -1.320 1.00 82.06 187 GLN A CA 1
ATOM 1523 C C . GLN A 1 187 ? -8.916 4.223 -0.001 1.00 82.06 187 GLN A C 1
ATOM 1525 O O . GLN A 1 187 ? -8.318 3.463 0.756 1.00 82.06 187 GLN A O 1
ATOM 1530 N N . ASN A 1 188 ? -9.122 5.519 0.258 1.00 68.12 188 ASN A N 1
ATOM 1531 C CA . ASN A 1 188 ? -8.628 6.239 1.427 1.00 68.12 188 ASN A CA 1
ATOM 1532 C C . ASN A 1 188 ? -9.677 6.284 2.555 1.00 68.12 188 ASN A C 1
ATOM 1534 O O . ASN A 1 188 ? -9.374 6.712 3.666 1.00 68.12 188 ASN A O 1
ATOM 1538 N N . MET A 1 189 ? -10.912 5.841 2.283 1.00 60.34 189 MET A N 1
ATOM 1539 C CA . MET A 1 189 ? -11.973 5.709 3.271 1.00 60.34 189 MET A CA 1
ATOM 1540 C C . MET A 1 189 ? -11.564 4.616 4.237 1.00 60.34 189 MET A C 1
ATOM 1542 O O . MET A 1 189 ? -11.150 3.525 3.845 1.00 60.34 189 MET A O 1
ATOM 1546 N N . GLU A 1 190 ? -11.758 4.895 5.512 1.00 55.03 190 GLU A N 1
ATOM 1547 C CA . GLU A 1 190 ? -11.442 3.983 6.597 1.00 55.03 190 GLU A CA 1
ATOM 1548 C C . GLU A 1 190 ? -12.084 2.601 6.413 1.00 55.03 190 GLU A C 1
ATOM 1550 O O . GLU A 1 190 ? -13.098 2.422 5.720 1.00 55.03 190 GLU A O 1
ATOM 1555 N N . HIS A 1 191 ? -11.479 1.599 7.055 1.00 56.81 191 HIS A N 1
ATOM 1556 C CA . HIS A 1 191 ? -12.116 0.300 7.231 1.00 56.81 191 HIS A CA 1
ATOM 1557 C C . HIS A 1 191 ? -13.539 0.515 7.762 1.00 56.81 191 HIS A C 1
ATOM 1559 O O . HIS A 1 191 ? -13.717 1.251 8.728 1.00 56.81 191 HIS A O 1
ATOM 1565 N N . PHE A 1 192 ? -14.534 -0.164 7.177 1.00 56.22 192 PHE A N 1
ATOM 1566 C CA . PHE A 1 192 ? -15.945 -0.122 7.607 1.00 56.22 192 PHE A CA 1
ATOM 1567 C C . PHE A 1 192 ? -16.110 -0.189 9.136 1.00 56.22 192 PHE A C 1
ATOM 1569 O O . PHE A 1 192 ? -16.944 0.493 9.717 1.00 56.22 192 PHE A O 1
ATOM 1576 N N . ILE A 1 193 ? -15.242 -0.971 9.777 1.00 63.25 193 ILE A N 1
ATOM 1577 C CA . ILE A 1 193 ? -15.154 -1.147 11.222 1.00 63.25 193 ILE A CA 1
ATOM 1578 C C . ILE A 1 193 ? -14.871 0.168 11.971 1.00 63.25 193 ILE A C 1
ATOM 1580 O O . ILE A 1 193 ? -15.562 0.438 12.942 1.00 63.25 193 ILE A O 1
ATOM 1584 N N . ILE A 1 194 ? -13.909 0.994 11.539 1.00 67.06 194 ILE A N 1
ATOM 1585 C CA . ILE A 1 194 ? -13.595 2.257 12.234 1.00 67.06 194 ILE A CA 1
ATOM 1586 C C . ILE A 1 194 ? -14.757 3.231 12.096 1.00 67.06 194 ILE A C 1
ATOM 1588 O O . ILE A 1 194 ? -15.211 3.756 13.102 1.00 67.06 194 ILE A O 1
ATOM 1592 N N . ARG A 1 195 ? -15.306 3.402 10.888 1.00 67.31 195 ARG A N 1
ATOM 1593 C CA . ARG A 1 195 ? -16.476 4.267 10.683 1.00 67.31 195 ARG A CA 1
ATOM 1594 C C . ARG A 1 195 ? -17.651 3.861 11.572 1.00 67.31 195 ARG A C 1
ATOM 1596 O O . ARG A 1 195 ? -18.239 4.711 12.225 1.00 67.31 195 ARG A O 1
ATOM 1603 N N . HIS A 1 196 ? -17.971 2.569 11.604 1.00 71.19 196 HIS A N 1
ATOM 1604 C CA . HIS A 1 196 ? -19.069 2.057 12.416 1.00 71.19 196 HIS A CA 1
ATOM 1605 C C . HIS A 1 196 ? -18.832 2.248 13.921 1.00 71.19 196 HIS A C 1
ATOM 1607 O O . HIS A 1 196 ? -19.786 2.410 14.675 1.00 71.19 196 HIS A O 1
ATOM 1613 N N . GLU A 1 197 ? -17.579 2.224 14.375 1.00 79.88 197 GLU A N 1
ATOM 1614 C CA . GLU A 1 197 ? -17.257 2.549 15.764 1.00 79.88 197 GLU A CA 1
ATOM 1615 C C . GLU A 1 197 ? -17.303 4.054 16.024 1.00 79.88 197 GLU A C 1
ATOM 1617 O O . GLU A 1 197 ? -17.885 4.450 17.024 1.00 79.88 197 GLU A O 1
ATOM 1622 N N . LEU A 1 198 ? -16.808 4.898 15.115 1.00 78.12 198 LEU A N 1
ATOM 1623 C CA . LEU A 1 198 ? -16.928 6.357 15.226 1.00 78.12 198 LEU A CA 1
ATOM 1624 C C . LEU A 1 198 ? -18.395 6.801 15.325 1.00 78.12 198 LEU A C 1
ATOM 1626 O O . LEU A 1 198 ? -18.712 7.663 16.132 1.00 78.12 198 LEU A O 1
ATOM 1630 N N . GLU A 1 199 ? -19.302 6.164 14.578 1.00 77.19 199 GLU A N 1
ATOM 1631 C CA . GLU A 1 199 ? -20.751 6.411 14.668 1.00 77.19 199 GLU A CA 1
ATOM 1632 C C . GLU A 1 199 ? -21.350 6.047 16.041 1.00 77.19 199 GLU A C 1
ATOM 1634 O O . GLU A 1 199 ? -22.363 6.618 16.432 1.00 77.19 199 GLU A O 1
ATOM 1639 N N . LYS A 1 200 ? -20.746 5.110 16.787 1.00 75.94 200 LYS A N 1
ATOM 1640 C CA . LYS A 1 200 ? -21.193 4.722 18.142 1.00 75.94 200 LYS A CA 1
ATOM 1641 C C . LYS A 1 200 ? -20.580 5.573 19.244 1.00 75.94 200 LYS A C 1
ATOM 1643 O O . LYS A 1 200 ? -21.088 5.581 20.366 1.00 75.94 200 LYS A O 1
ATOM 1648 N N . ILE A 1 201 ? -19.459 6.224 18.956 1.00 78.06 201 ILE A N 1
ATOM 1649 C CA . ILE A 1 201 ? -18.760 7.107 19.881 1.00 78.06 201 ILE A CA 1
ATOM 1650 C C . ILE A 1 201 ? -19.460 8.474 19.808 1.00 78.06 201 ILE A C 1
ATOM 1652 O O . ILE A 1 201 ? -18.960 9.438 19.237 1.00 78.06 201 ILE A O 1
ATOM 1656 N N . GLU A 1 202 ? -20.677 8.555 20.348 1.00 65.44 202 GLU A N 1
ATOM 1657 C CA . GLU A 1 202 ? -21.388 9.830 20.470 1.00 65.44 202 GLU A CA 1
ATOM 1658 C C . GLU A 1 202 ? -20.732 10.697 21.557 1.00 65.44 202 GLU A C 1
ATOM 1660 O O . GLU A 1 202 ? -20.507 10.236 22.678 1.00 65.44 202 GLU A O 1
ATOM 1665 N N . ASN A 1 203 ? -20.476 11.973 21.241 1.00 73.44 203 ASN A N 1
ATOM 1666 C CA . ASN A 1 203 ? -20.034 13.007 22.188 1.00 73.44 203 ASN A CA 1
ATOM 1667 C C . ASN A 1 203 ? -18.745 12.669 22.960 1.00 73.44 203 ASN A C 1
ATOM 1669 O O . ASN A 1 203 ? -18.696 12.798 24.186 1.00 73.44 203 ASN A O 1
ATOM 1673 N N . ILE A 1 204 ? -17.694 12.239 22.255 1.00 85.38 204 ILE A N 1
ATOM 1674 C CA . ILE A 1 204 ? -16.372 12.114 22.873 1.00 85.38 204 ILE A CA 1
ATOM 1675 C C . ILE A 1 204 ? -15.847 13.502 23.263 1.00 85.38 204 ILE A C 1
ATOM 1677 O O . ILE A 1 204 ? -15.792 14.411 22.438 1.00 85.38 204 ILE A O 1
ATOM 1681 N N . ASP A 1 205 ? -15.472 13.673 24.529 1.00 91.25 205 ASP A N 1
ATOM 1682 C CA . ASP A 1 205 ? -14.707 14.844 24.956 1.00 91.25 205 ASP A CA 1
ATOM 1683 C C . ASP A 1 205 ? -13.261 14.631 24.509 1.00 91.25 205 ASP A C 1
ATOM 1685 O O . ASP A 1 205 ? -12.545 13.824 25.104 1.00 91.25 205 ASP A O 1
ATOM 1689 N N . THR A 1 206 ? -12.857 15.303 23.433 1.00 91.25 206 THR A N 1
ATOM 1690 C CA . THR A 1 206 ? -11.540 15.151 22.794 1.00 91.25 206 THR A CA 1
ATOM 1691 C C . THR A 1 206 ? -10.382 15.587 23.689 1.00 91.25 206 THR A C 1
ATOM 1693 O O . THR A 1 206 ? -9.270 15.075 23.542 1.00 91.25 206 THR A O 1
ATOM 1696 N N . SER A 1 207 ? -10.654 16.487 24.639 1.00 91.12 207 SER A N 1
ATOM 1697 C CA . SER A 1 207 ? -9.668 17.043 25.571 1.00 91.12 207 SER A CA 1
ATOM 1698 C C . SER A 1 207 ? -9.378 16.119 26.761 1.00 91.12 207 SER A C 1
ATOM 1700 O O . SER A 1 207 ? -8.379 16.279 27.467 1.00 91.12 207 SER A O 1
ATOM 1702 N N . GLN A 1 208 ? -10.240 15.125 26.995 1.00 94.88 208 GLN A N 1
ATOM 1703 C CA . GLN A 1 208 ? -10.074 14.151 28.066 1.00 94.88 208 GLN A CA 1
ATOM 1704 C C . GLN A 1 208 ? -8.920 13.171 27.775 1.00 94.88 208 GLN A C 1
ATOM 1706 O O . GLN A 1 208 ? -8.599 12.854 26.632 1.00 94.88 208 GLN A O 1
ATOM 1711 N N . HIS A 1 209 ? -8.318 12.621 28.835 1.00 97.94 209 HIS A N 1
ATOM 1712 C CA . HIS A 1 209 ? -7.375 11.502 28.731 1.00 97.94 209 HIS A CA 1
ATOM 1713 C C . HIS A 1 209 ? -8.108 10.173 28.492 1.00 97.94 209 HIS A C 1
ATOM 1715 O O . HIS A 1 209 ? -8.975 9.782 29.280 1.00 97.94 209 HIS A O 1
ATOM 1721 N N . TYR A 1 210 ? -7.714 9.459 27.437 1.00 98.19 210 TYR A N 1
ATOM 1722 C CA . TYR A 1 210 ? -8.167 8.104 27.127 1.00 98.19 210 TYR A CA 1
ATOM 1723 C C . TYR A 1 210 ? -7.077 7.051 27.329 1.00 98.19 210 TYR A C 1
ATOM 1725 O O . TYR A 1 210 ? -5.873 7.304 27.225 1.00 98.19 210 TYR A O 1
ATOM 1733 N N . TYR A 1 211 ? -7.535 5.826 27.565 1.00 98.44 211 TYR A N 1
ATOM 1734 C CA . TYR A 1 211 ? -6.711 4.640 27.719 1.00 98.44 211 TYR A CA 1
ATOM 1735 C C . TYR A 1 211 ? -7.044 3.633 26.624 1.00 98.44 211 TYR A C 1
ATOM 1737 O O . TYR A 1 211 ? -8.197 3.234 26.455 1.00 98.44 211 TYR A O 1
ATOM 1745 N N . GLY A 1 212 ? -6.029 3.222 25.876 1.00 98.38 212 GLY A N 1
ATOM 1746 C CA . GLY A 1 212 ? -6.144 2.239 24.812 1.00 98.38 212 GLY A CA 1
ATOM 1747 C C . GLY A 1 212 ? -5.469 0.923 25.188 1.00 98.38 212 GLY A C 1
ATOM 1748 O O . GLY A 1 212 ? -4.445 0.928 25.859 1.00 98.38 212 GLY A O 1
ATOM 1749 N N . PHE A 1 213 ? -6.012 -0.202 24.739 1.00 98.69 213 PHE A N 1
ATOM 1750 C CA . PHE A 1 213 ? -5.396 -1.524 24.869 1.00 98.69 213 PHE A CA 1
ATOM 1751 C C . PHE A 1 213 ? -5.405 -2.200 23.507 1.00 98.69 213 PHE A C 1
ATOM 1753 O O . PHE A 1 213 ? -6.437 -2.170 22.834 1.00 98.69 213 PHE A O 1
ATOM 1760 N N . PHE A 1 214 ? -4.294 -2.812 23.108 1.00 98.62 214 PHE A N 1
ATOM 1761 C CA . PHE A 1 214 ? -4.202 -3.566 21.858 1.00 98.62 214 PHE A CA 1
ATOM 1762 C C . PHE A 1 214 ? -3.596 -4.946 22.094 1.00 98.62 214 PHE A C 1
ATOM 1764 O O . PHE A 1 214 ? -2.820 -5.137 23.028 1.00 98.62 214 PHE A O 1
ATOM 1771 N N . ASP A 1 215 ? -3.964 -5.895 21.241 1.00 98.62 215 ASP A N 1
ATOM 1772 C CA . ASP A 1 215 ? -3.386 -7.234 21.196 1.00 98.62 215 ASP A CA 1
ATOM 1773 C C . ASP A 1 215 ? -3.515 -7.815 19.784 1.00 98.62 215 ASP A C 1
ATOM 1775 O O . ASP A 1 215 ? -4.537 -7.626 19.106 1.00 98.62 215 ASP A O 1
ATOM 1779 N N . GLY A 1 216 ? -2.477 -8.520 19.348 1.00 97.06 216 GLY A N 1
ATOM 1780 C CA . GLY A 1 216 ? -2.456 -9.315 18.130 1.00 97.06 216 GLY A CA 1
ATOM 1781 C C . GLY A 1 216 ? -2.349 -10.809 18.424 1.00 97.06 216 GLY A C 1
ATOM 1782 O O . GLY A 1 216 ? -1.460 -11.252 19.143 1.00 97.06 216 GLY A O 1
ATOM 1783 N N . ALA A 1 217 ? -3.195 -11.614 17.781 1.00 96.69 217 ALA A N 1
ATOM 1784 C CA . ALA A 1 217 ? -3.173 -13.070 17.904 1.00 96.69 217 ALA A CA 1
ATOM 1785 C C . ALA A 1 217 ? -2.917 -13.739 16.552 1.00 96.69 217 ALA A C 1
ATOM 1787 O O . ALA A 1 217 ? -3.343 -13.223 15.520 1.00 96.69 217 ALA A O 1
ATOM 1788 N N . SER A 1 218 ? -2.286 -14.919 16.570 1.00 91.69 218 SER A N 1
ATOM 1789 C CA . SER A 1 218 ? -2.005 -15.729 15.378 1.00 91.69 218 SER A CA 1
ATOM 1790 C C . SER A 1 218 ? -2.289 -17.224 15.603 1.00 91.69 218 SER A C 1
ATOM 1792 O O . SER A 1 218 ? -1.854 -17.788 16.610 1.00 91.69 218 SER A O 1
ATOM 1794 N N . SER A 1 219 ? -2.982 -17.898 14.675 1.00 88.19 219 SER A N 1
ATOM 1795 C CA . SER A 1 219 ? -3.271 -19.349 14.704 1.00 88.19 219 SER A CA 1
ATOM 1796 C C . SER A 1 219 ? -2.081 -20.194 14.207 1.00 88.19 219 SER A C 1
ATOM 1798 O O . SER A 1 219 ? -2.169 -20.920 13.216 1.00 88.19 219 SER A O 1
ATOM 1800 N N . GLY A 1 220 ? -0.932 -20.058 14.866 1.00 80.81 220 GLY A N 1
ATOM 1801 C CA . GLY A 1 220 ? 0.372 -20.503 14.348 1.00 80.81 220 GLY A CA 1
ATOM 1802 C C . GLY A 1 220 ? 1.223 -19.307 13.927 1.00 80.81 220 GLY A C 1
ATOM 1803 O O . GLY A 1 220 ? 0.702 -18.207 13.802 1.00 80.81 220 GLY A O 1
ATOM 1804 N N . ASN A 1 221 ? 2.539 -19.462 13.777 1.00 81.69 221 ASN A N 1
ATOM 1805 C CA . ASN A 1 221 ? 3.429 -18.331 13.485 1.00 81.69 221 ASN A CA 1
ATOM 1806 C C . ASN A 1 221 ? 4.441 -18.697 12.381 1.00 81.69 221 ASN A C 1
ATOM 1808 O O . ASN A 1 221 ? 5.495 -19.248 12.710 1.00 81.69 221 ASN A O 1
ATOM 1812 N N . PRO A 1 222 ? 4.139 -18.413 11.096 1.00 84.19 222 PRO A N 1
ATOM 1813 C CA . PRO A 1 222 ? 2.981 -17.648 10.602 1.00 84.19 222 PRO A CA 1
ATOM 1814 C C . PRO A 1 222 ? 1.651 -18.439 10.598 1.00 84.19 222 PRO A C 1
ATOM 1816 O O . PRO A 1 222 ? 1.661 -19.669 10.586 1.00 84.19 222 PRO A O 1
ATOM 1819 N N . GLY A 1 223 ? 0.513 -17.736 10.630 1.00 78.44 223 GLY A N 1
ATOM 1820 C CA . GLY A 1 223 ? -0.848 -18.294 10.690 1.00 78.44 223 GLY A CA 1
ATOM 1821 C C . GLY A 1 223 ? -1.941 -17.247 10.411 1.00 78.44 223 GLY A C 1
ATOM 1822 O O . GLY A 1 223 ? -1.633 -16.126 10.008 1.00 78.44 223 GLY A O 1
ATOM 1823 N N . HIS A 1 224 ? -3.223 -17.581 10.622 1.00 79.56 224 HIS A N 1
ATOM 1824 C CA . HIS A 1 224 ? -4.307 -16.591 10.561 1.00 79.56 224 HIS A CA 1
ATOM 1825 C C . HIS A 1 224 ? -4.171 -15.612 11.718 1.00 79.56 224 HIS A C 1
ATOM 1827 O O . HIS A 1 224 ? -4.110 -16.025 12.875 1.00 79.56 224 HIS A O 1
ATOM 1833 N N . ILE A 1 225 ? -4.174 -14.320 11.409 1.00 83.19 225 ILE A N 1
ATOM 1834 C CA . ILE A 1 225 ? -3.965 -13.258 12.385 1.00 83.19 225 ILE A CA 1
ATOM 1835 C C . ILE A 1 225 ? -5.224 -12.435 12.633 1.00 83.19 225 ILE A C 1
ATOM 1837 O O . ILE A 1 225 ? -6.012 -12.154 11.725 1.00 83.19 225 ILE A O 1
ATOM 1841 N N . GLY A 1 226 ? -5.400 -12.025 13.883 1.00 88.19 226 GLY A N 1
ATOM 1842 C CA . GLY A 1 226 ? -6.499 -11.187 14.340 1.00 88.19 226 GLY A CA 1
ATOM 1843 C C . GLY A 1 226 ? -6.009 -10.081 15.265 1.00 88.19 226 GLY A C 1
ATOM 1844 O O . GLY A 1 226 ? -5.017 -10.245 15.968 1.00 88.19 226 GLY A O 1
ATOM 1845 N N . ALA A 1 227 ? -6.732 -8.967 15.264 1.00 94.88 227 ALA A N 1
ATOM 1846 C CA . ALA A 1 227 ? -6.479 -7.806 16.102 1.00 94.88 227 ALA A CA 1
ATOM 1847 C C . ALA A 1 227 ? -7.628 -7.597 17.091 1.00 94.88 227 ALA A C 1
ATOM 1849 O O . ALA A 1 227 ? -8.809 -7.726 16.738 1.00 94.88 227 ALA A O 1
ATOM 1850 N N . GLY A 1 228 ? -7.271 -7.255 18.323 1.00 97.12 228 GLY A N 1
ATOM 1851 C CA . GLY A 1 228 ? -8.188 -6.866 19.380 1.00 97.12 228 GLY A CA 1
ATOM 1852 C C . GLY A 1 228 ? -7.804 -5.509 19.938 1.00 97.12 228 GLY A C 1
ATOM 1853 O O . GLY A 1 228 ? -6.656 -5.320 20.325 1.00 97.12 228 GLY A O 1
ATOM 1854 N N . ILE A 1 229 ? -8.754 -4.574 20.001 1.00 98.06 229 ILE A N 1
ATOM 1855 C CA . ILE A 1 229 ? -8.520 -3.273 20.635 1.00 98.06 229 ILE A CA 1
ATOM 1856 C C . ILE A 1 229 ? -9.648 -2.887 21.585 1.00 98.06 229 ILE A C 1
ATOM 1858 O O . ILE A 1 229 ? -10.811 -3.254 21.387 1.00 98.06 229 ILE A O 1
ATOM 1862 N N . VAL A 1 230 ? -9.296 -2.122 22.611 1.00 97.94 230 VAL A N 1
ATOM 1863 C CA . VAL A 1 230 ? -10.219 -1.524 23.574 1.00 97.94 230 VAL A CA 1
ATOM 1864 C C . VAL A 1 230 ? -9.842 -0.063 23.752 1.00 97.94 230 VAL A C 1
ATOM 1866 O O . VAL A 1 230 ? -8.676 0.241 23.976 1.00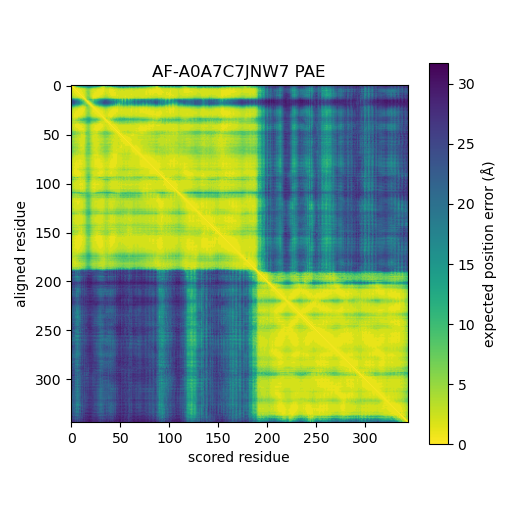 97.94 230 VAL A O 1
ATOM 1869 N N . LEU A 1 231 ? -10.827 0.826 23.699 1.00 97.62 231 LEU A N 1
ATOM 1870 C CA . LEU A 1 231 ? -10.670 2.238 24.032 1.00 97.62 231 LEU A CA 1
ATOM 1871 C C . LEU A 1 231 ? -11.554 2.557 25.237 1.00 97.62 231 LEU A C 1
ATOM 1873 O O . LEU A 1 231 ? -12.742 2.236 25.225 1.00 97.62 231 LEU A O 1
ATOM 1877 N N . ALA A 1 232 ? -10.993 3.172 26.271 1.00 96.44 232 ALA A N 1
ATOM 1878 C CA . ALA A 1 232 ? -11.686 3.556 27.495 1.00 96.44 232 ALA A CA 1
ATOM 1879 C C . ALA A 1 232 ? -11.402 5.018 27.856 1.00 96.44 232 ALA A C 1
ATOM 1881 O O . ALA A 1 232 ? -10.344 5.548 27.527 1.00 96.44 232 ALA A O 1
ATOM 1882 N N . ASN A 1 233 ? -12.344 5.670 28.534 1.00 94.81 233 ASN A N 1
ATOM 1883 C CA . ASN A 1 233 ? -12.164 7.033 29.036 1.00 94.81 233 ASN A CA 1
ATOM 1884 C C . ASN A 1 233 ? -11.412 7.048 30.384 1.00 94.81 233 ASN A C 1
ATOM 1886 O O . ASN A 1 233 ? -11.084 5.992 30.936 1.00 94.81 233 ASN A O 1
ATOM 1890 N N . ARG A 1 234 ? -11.192 8.243 30.953 1.00 93.62 234 ARG A N 1
ATOM 1891 C CA . ARG A 1 234 ? -10.476 8.402 32.236 1.00 93.62 234 ARG A CA 1
ATOM 1892 C C . ARG A 1 234 ? -11.110 7.655 33.417 1.00 93.62 234 ARG A C 1
ATOM 1894 O O . ARG A 1 234 ? -10.409 7.294 34.354 1.00 93.62 234 ARG A O 1
ATOM 1901 N N . ASP A 1 235 ? -12.423 7.432 33.370 1.00 92.06 235 ASP A N 1
ATOM 1902 C CA . ASP A 1 235 ? -13.187 6.775 34.437 1.00 92.06 235 ASP A CA 1
ATOM 1903 C C . ASP A 1 235 ? -13.124 5.239 34.315 1.00 92.06 235 ASP A C 1
ATOM 1905 O O . ASP A 1 235 ? -13.762 4.514 35.077 1.00 92.06 235 ASP A O 1
ATOM 1909 N N . GLY A 1 236 ? -12.389 4.722 33.321 1.00 90.25 236 GLY A N 1
ATOM 1910 C CA . GLY A 1 236 ? -12.294 3.296 33.016 1.00 90.25 236 GLY A CA 1
ATOM 1911 C C . GLY A 1 236 ? -13.511 2.741 32.272 1.00 90.25 236 GLY A C 1
ATOM 1912 O O . GLY A 1 236 ? -13.591 1.532 32.036 1.00 90.25 236 GLY A O 1
ATOM 1913 N N . LYS A 1 237 ? -14.462 3.594 31.863 1.00 93.75 237 LYS A N 1
ATOM 1914 C CA . LYS A 1 237 ? -15.600 3.178 31.040 1.00 93.75 237 LYS A CA 1
ATOM 1915 C C . LYS A 1 237 ? -15.101 2.862 29.637 1.00 93.75 237 LYS A C 1
ATOM 1917 O O . LYS A 1 237 ? -14.516 3.712 28.970 1.00 93.75 237 LYS A O 1
ATOM 1922 N N . VAL A 1 238 ? -15.379 1.647 29.169 1.00 95.44 238 VAL A N 1
ATOM 1923 C CA . VAL A 1 238 ? -15.062 1.259 27.793 1.00 95.44 238 VAL A CA 1
ATOM 1924 C C . VAL A 1 238 ? -15.987 1.985 26.818 1.00 95.44 238 VAL A C 1
ATOM 1926 O O . VAL A 1 238 ? -17.207 1.868 26.915 1.00 95.44 238 VAL A O 1
ATOM 1929 N N . ILE A 1 239 ? -15.374 2.700 25.882 1.00 94.06 239 ILE A N 1
ATOM 1930 C CA . ILE A 1 239 ? -16.002 3.506 24.837 1.00 94.06 239 ILE A CA 1
ATOM 1931 C C . ILE A 1 239 ? -16.136 2.706 23.538 1.00 94.06 239 ILE A C 1
ATOM 1933 O O . ILE A 1 239 ? -17.189 2.731 22.913 1.00 94.06 239 ILE A O 1
ATOM 1937 N N . SER A 1 240 ? -15.112 1.934 23.166 1.00 94.38 240 SER A N 1
ATOM 1938 C CA . SER A 1 240 ? -15.147 1.078 21.973 1.00 94.38 240 SER A CA 1
ATOM 1939 C C . SER A 1 240 ? -14.374 -0.224 22.185 1.00 94.38 240 SER A C 1
ATOM 1941 O O . SER A 1 240 ? -13.439 -0.301 22.990 1.00 94.38 240 SER A O 1
ATOM 1943 N N . LYS A 1 241 ? -14.802 -1.275 21.477 1.00 95.69 241 LYS A N 1
ATOM 1944 C CA . LYS A 1 241 ? -14.140 -2.583 21.422 1.00 95.69 241 LYS A CA 1
ATOM 1945 C C . LYS A 1 241 ? -14.186 -3.099 19.999 1.00 95.69 241 LYS A C 1
ATOM 1947 O O . LYS A 1 241 ? -15.270 -3.306 19.458 1.00 95.69 241 LYS A O 1
ATOM 1952 N N . ILE A 1 242 ? -13.029 -3.432 19.443 1.00 93.31 242 ILE A N 1
ATOM 1953 C CA . ILE A 1 242 ? -12.948 -3.985 18.093 1.00 93.31 242 ILE A CA 1
ATOM 1954 C C . ILE A 1 242 ? -12.272 -5.346 18.139 1.00 93.31 242 ILE A C 1
ATOM 1956 O O . ILE A 1 242 ? -11.254 -5.540 18.796 1.00 93.31 242 ILE A O 1
ATOM 1960 N N . SER A 1 243 ? -12.866 -6.291 17.419 1.00 93.94 243 SER A N 1
ATOM 1961 C CA . SER A 1 243 ? -12.286 -7.587 17.092 1.00 93.94 243 SER A CA 1
ATOM 1962 C C . SER A 1 243 ? -12.305 -7.707 15.578 1.00 93.94 243 SER A C 1
ATOM 1964 O O . SER A 1 243 ? -13.362 -7.526 14.969 1.00 93.94 243 SER A O 1
ATOM 1966 N N . LYS A 1 244 ? -11.141 -7.947 14.977 1.00 85.88 244 LYS A N 1
ATOM 1967 C CA . LYS A 1 244 ? -10.985 -7.919 13.525 1.00 85.88 244 LYS A CA 1
ATOM 1968 C C . LYS A 1 244 ? -10.088 -9.055 13.058 1.00 85.88 244 LYS A C 1
ATOM 1970 O O . LYS A 1 244 ? -8.967 -9.193 13.538 1.00 85.88 244 LYS A O 1
ATOM 1975 N N . TYR A 1 245 ? -10.566 -9.833 12.093 1.00 83.88 245 TYR A N 1
ATOM 1976 C CA . TYR A 1 245 ? -9.697 -10.693 11.297 1.00 83.88 245 TYR A CA 1
ATOM 1977 C C . TYR A 1 245 ? -8.818 -9.831 10.379 1.00 83.88 245 TYR A C 1
ATOM 1979 O O . TYR A 1 245 ? -9.333 -8.950 9.688 1.00 83.88 245 TYR A O 1
ATOM 1987 N N . ILE A 1 246 ? -7.501 -10.044 10.406 1.00 76.25 246 ILE A N 1
ATOM 1988 C CA . ILE A 1 246 ? -6.536 -9.232 9.651 1.00 76.25 246 ILE A CA 1
ATOM 1989 C C . ILE A 1 246 ? -6.093 -9.935 8.365 1.00 76.25 246 ILE A C 1
ATOM 1991 O O . ILE A 1 246 ? -5.980 -9.276 7.334 1.00 76.25 246 ILE A O 1
ATOM 1995 N N . GLY A 1 247 ? -5.855 -11.247 8.404 1.00 73.94 247 GLY A N 1
ATOM 1996 C CA . GLY A 1 247 ? -5.325 -11.989 7.257 1.00 73.94 247 GLY A CA 1
ATOM 1997 C C . GLY A 1 247 ? -4.449 -13.160 7.685 1.00 73.94 247 GLY A C 1
ATOM 1998 O O . GLY A 1 247 ? -4.721 -13.794 8.703 1.00 73.94 247 GLY A O 1
ATOM 1999 N N . PHE A 1 248 ? -3.400 -13.451 6.921 1.00 73.88 248 PHE A N 1
ATOM 2000 C CA . PHE A 1 248 ? -2.362 -14.415 7.288 1.00 73.88 248 PHE A CA 1
ATOM 2001 C C . PHE A 1 248 ? -1.049 -13.674 7.521 1.00 73.88 248 PHE A C 1
ATOM 2003 O O . PHE A 1 248 ? -0.701 -12.778 6.756 1.00 73.88 248 PHE A O 1
ATOM 2010 N N . GLY A 1 249 ? -0.324 -14.025 8.573 1.00 71.31 249 GLY A N 1
ATOM 2011 C CA . GLY A 1 249 ? 0.905 -13.336 8.935 1.00 71.31 249 GLY A CA 1
ATOM 2012 C C . GLY A 1 249 ? 1.529 -13.888 10.203 1.00 71.31 249 GLY A C 1
ATOM 2013 O O . GLY A 1 249 ? 1.184 -14.962 10.689 1.00 71.31 249 GLY A O 1
ATOM 2014 N N . THR A 1 250 ? 2.491 -13.150 10.727 1.00 82.25 250 THR A N 1
ATOM 2015 C CA . THR A 1 250 ? 3.196 -13.454 11.968 1.00 82.25 250 THR A CA 1
ATOM 2016 C C . THR A 1 250 ? 2.520 -12.801 13.167 1.00 82.25 250 THR A C 1
ATOM 2018 O O . THR A 1 250 ? 1.783 -11.822 13.040 1.00 82.25 250 THR A O 1
ATOM 2021 N N . ASN A 1 251 ? 2.842 -13.284 14.368 1.00 90.12 251 ASN A N 1
ATOM 2022 C CA . ASN A 1 251 ? 2.331 -12.676 15.596 1.00 90.12 251 ASN A CA 1
ATOM 2023 C C . ASN A 1 251 ? 2.714 -11.190 15.706 1.00 90.12 251 ASN A C 1
ATOM 2025 O O . ASN A 1 251 ? 1.882 -10.365 16.045 1.00 90.12 251 ASN A O 1
ATOM 2029 N N . ASN A 1 252 ? 3.952 -10.823 15.363 1.00 90.88 252 ASN A N 1
ATOM 2030 C CA . ASN A 1 252 ? 4.404 -9.429 15.466 1.00 90.88 252 ASN A CA 1
ATOM 2031 C C . ASN A 1 252 ? 3.685 -8.498 14.477 1.00 90.88 252 ASN A C 1
ATOM 2033 O O . ASN A 1 252 ? 3.445 -7.339 14.804 1.00 90.88 252 ASN A O 1
ATOM 2037 N N . GLU A 1 253 ? 3.335 -8.990 13.285 1.00 83.06 253 GLU A N 1
ATOM 2038 C CA . GLU A 1 253 ? 2.500 -8.234 12.344 1.00 83.06 253 GLU A CA 1
ATOM 2039 C C . GLU A 1 253 ? 1.091 -8.036 12.905 1.00 83.06 253 GLU A C 1
ATOM 2041 O O . GLU A 1 253 ? 0.563 -6.932 12.818 1.00 83.06 253 GLU A O 1
ATOM 2046 N N . ALA A 1 254 ? 0.504 -9.059 13.539 1.00 86.62 254 ALA A N 1
ATOM 2047 C CA . ALA A 1 254 ? -0.798 -8.941 14.196 1.00 86.62 254 ALA A CA 1
ATOM 2048 C C . ALA A 1 254 ? -0.799 -7.850 15.283 1.00 86.62 254 ALA A C 1
ATOM 2050 O O . ALA A 1 254 ? -1.719 -7.037 15.340 1.00 86.62 254 ALA A O 1
ATOM 2051 N N . GLU A 1 255 ? 0.251 -7.809 16.106 1.00 97.62 255 GLU A N 1
ATOM 2052 C CA . GLU A 1 255 ? 0.411 -6.836 17.196 1.00 97.62 255 GLU A CA 1
ATOM 2053 C C . GLU A 1 255 ? 0.521 -5.401 16.662 1.00 97.62 255 GLU A C 1
ATOM 2055 O O . GLU A 1 255 ? -0.181 -4.504 17.130 1.00 97.62 255 GLU A O 1
ATOM 2060 N N . TYR A 1 256 ? 1.344 -5.179 15.630 1.00 92.94 256 TYR A N 1
ATOM 2061 C CA . TYR A 1 256 ? 1.438 -3.872 14.971 1.00 92.94 256 TYR A CA 1
ATOM 2062 C C . TYR A 1 256 ? 0.115 -3.453 14.327 1.00 92.94 256 TYR A C 1
ATOM 2064 O O . TYR A 1 256 ? -0.305 -2.309 14.471 1.00 92.94 256 TYR A O 1
ATOM 2072 N N . MET A 1 257 ? -0.566 -4.375 13.646 1.00 86.69 257 MET A N 1
ATOM 2073 C CA . MET A 1 257 ? -1.861 -4.100 13.019 1.00 86.69 257 MET A CA 1
ATOM 2074 C C . MET A 1 257 ? -2.934 -3.742 14.056 1.00 86.69 257 MET A C 1
ATOM 2076 O O . MET A 1 257 ? -3.779 -2.888 13.790 1.00 86.69 257 MET A O 1
ATOM 2080 N N . ALA A 1 258 ? -2.902 -4.358 15.241 1.00 96.44 258 ALA A N 1
ATOM 2081 C CA . ALA A 1 258 ? -3.788 -4.008 16.346 1.00 96.44 258 ALA A CA 1
ATOM 2082 C C . ALA A 1 258 ? -3.480 -2.614 16.913 1.00 96.44 258 ALA A C 1
ATOM 2084 O O . ALA A 1 258 ? -4.402 -1.825 17.117 1.00 96.44 258 ALA A O 1
ATOM 2085 N N . LEU A 1 259 ? -2.200 -2.275 17.095 1.00 98.12 259 LEU A N 1
ATOM 2086 C CA . LEU A 1 259 ? -1.789 -0.929 17.496 1.00 98.12 259 LEU A CA 1
ATOM 2087 C C . LEU A 1 259 ? -2.250 0.131 16.481 1.00 98.12 259 LEU A C 1
ATOM 2089 O O . LEU A 1 259 ? -2.875 1.116 16.868 1.00 98.12 259 LEU A O 1
ATOM 2093 N N . ILE A 1 260 ? -1.993 -0.088 15.189 1.00 92.94 260 ILE A N 1
ATOM 2094 C CA . ILE A 1 260 ? -2.402 0.815 14.101 1.00 92.94 260 ILE A CA 1
ATOM 2095 C C . ILE A 1 260 ? -3.920 1.010 14.107 1.00 92.94 260 ILE A C 1
ATOM 2097 O O . ILE A 1 260 ? -4.394 2.138 14.024 1.00 92.94 260 ILE A O 1
ATOM 2101 N N . LEU A 1 261 ? -4.696 -0.066 14.271 1.00 91.06 261 LEU A N 1
ATOM 2102 C CA . LEU A 1 261 ? -6.157 0.010 14.331 1.00 91.06 261 LEU A CA 1
ATOM 2103 C C . LEU A 1 261 ? -6.650 0.904 15.484 1.00 91.06 261 LEU A C 1
ATOM 2105 O O . LEU A 1 261 ? -7.597 1.669 15.307 1.00 91.06 261 LEU A O 1
ATOM 2109 N N . LEU A 1 262 ? -6.007 0.822 16.653 1.00 97.06 262 LEU A N 1
ATOM 2110 C CA . LEU A 1 262 ? -6.321 1.659 17.815 1.00 97.06 262 LEU A CA 1
ATOM 2111 C C . LEU A 1 262 ? -5.925 3.123 17.596 1.00 97.06 262 LEU A C 1
ATOM 2113 O O . LEU A 1 262 ? -6.706 4.017 17.916 1.00 97.06 262 LEU A O 1
ATOM 2117 N N . LEU A 1 263 ? -4.749 3.369 17.019 1.00 96.81 263 LEU A N 1
ATOM 2118 C CA . LEU A 1 263 ? -4.277 4.713 16.683 1.00 96.81 263 LEU A CA 1
ATOM 2119 C C . LEU A 1 263 ? -5.169 5.385 15.630 1.00 96.81 263 LEU A C 1
ATOM 2121 O O . LEU A 1 263 ? -5.526 6.551 15.777 1.00 96.81 263 LEU A O 1
ATOM 2125 N N . GLN A 1 264 ? -5.598 4.647 14.604 1.00 90.62 264 GLN A N 1
ATOM 2126 C CA . GLN A 1 264 ? -6.558 5.136 13.613 1.00 90.62 264 GLN A CA 1
ATOM 2127 C C . GLN A 1 264 ? -7.894 5.503 14.270 1.00 90.62 264 GLN A C 1
ATOM 2129 O O . GLN A 1 264 ? -8.441 6.563 13.986 1.00 90.62 264 GLN A O 1
ATOM 2134 N N . LEU A 1 265 ? -8.414 4.676 15.185 1.00 92.50 265 LEU A N 1
ATOM 2135 C CA . LEU A 1 265 ? -9.634 5.022 15.919 1.00 92.50 265 LEU A CA 1
ATOM 2136 C C . LEU A 1 265 ? -9.449 6.307 16.744 1.00 92.50 265 LEU A C 1
ATOM 2138 O O . LEU A 1 265 ? -10.318 7.176 16.721 1.00 92.50 265 LEU A O 1
ATOM 2142 N N . ALA A 1 266 ? -8.325 6.442 17.454 1.00 94.81 266 ALA A N 1
ATOM 2143 C CA . ALA A 1 266 ? -8.068 7.582 18.329 1.00 94.81 266 ALA A CA 1
ATOM 2144 C C . ALA A 1 266 ? -7.877 8.900 17.564 1.00 94.81 266 ALA A C 1
ATOM 2146 O O . ALA A 1 266 ? -8.541 9.886 17.881 1.00 94.81 266 ALA A O 1
ATOM 2147 N N . THR A 1 267 ? -7.034 8.896 16.527 1.00 92.38 267 THR A N 1
ATOM 2148 C CA . THR A 1 267 ? -6.794 10.063 15.655 1.00 92.38 267 THR A CA 1
ATOM 2149 C C . THR A 1 267 ? -8.089 10.556 15.017 1.00 92.38 267 THR A C 1
ATOM 2151 O O . THR A 1 267 ? -8.378 11.748 15.023 1.00 92.38 267 THR A O 1
ATOM 2154 N N . LYS A 1 268 ? -8.933 9.639 14.534 1.00 87.94 268 LYS A N 1
ATOM 2155 C CA . LYS A 1 268 ? -10.222 9.983 13.918 1.00 87.94 268 LYS A CA 1
ATOM 2156 C C . LYS A 1 268 ? -11.287 10.425 14.908 1.00 87.94 268 LYS A C 1
ATOM 2158 O O . LYS A 1 268 ? -12.161 11.201 14.540 1.00 87.94 268 LYS A O 1
ATOM 2163 N N . SER A 1 269 ? -11.187 9.972 16.152 1.00 90.25 269 SER A N 1
ATOM 2164 C CA . SER A 1 269 ? -12.020 10.473 17.246 1.00 90.25 269 SER A CA 1
ATOM 2165 C C . SER A 1 269 ? -11.558 11.846 17.752 1.00 90.25 269 SER A C 1
ATOM 2167 O O . SER A 1 269 ? -12.198 12.397 18.639 1.00 90.25 269 SER A O 1
ATOM 2169 N N . GLY A 1 270 ? -10.451 12.392 17.228 1.00 92.81 270 GLY A N 1
ATOM 2170 C CA . GLY A 1 270 ? -9.886 13.670 17.660 1.00 92.81 270 GLY A CA 1
ATOM 2171 C C . GLY A 1 270 ? -9.283 13.635 19.064 1.00 92.81 270 GLY A C 1
ATOM 2172 O O . GLY A 1 270 ? -9.170 14.678 19.690 1.00 92.81 270 GLY A O 1
ATOM 2173 N N . ILE A 1 271 ? -8.934 12.457 19.592 1.00 95.81 271 ILE A N 1
ATOM 2174 C CA . ILE A 1 271 ? -8.391 12.328 20.951 1.00 95.81 271 ILE A CA 1
ATOM 2175 C C . ILE A 1 271 ? -7.031 13.015 21.034 1.00 95.81 271 ILE A C 1
ATOM 2177 O O . ILE A 1 271 ? -6.096 12.636 20.330 1.00 95.81 271 ILE A O 1
ATOM 2181 N N . GLU A 1 272 ? -6.902 13.966 21.957 1.00 97.00 272 GLU A N 1
ATOM 2182 C CA . GLU A 1 272 ? -5.665 14.729 22.124 1.00 97.00 272 GLU A CA 1
ATOM 2183 C C . GLU A 1 272 ? -4.681 14.068 23.098 1.00 97.00 272 GLU A C 1
ATOM 2185 O O . GLU A 1 272 ? -3.467 14.234 22.969 1.00 97.00 272 GLU A O 1
ATOM 2190 N N . THR A 1 273 ? -5.196 13.310 24.076 1.00 98.31 273 THR A N 1
ATOM 2191 C CA . THR A 1 273 ? -4.394 12.671 25.130 1.00 98.31 273 THR A CA 1
ATOM 2192 C C . THR A 1 273 ? -4.700 11.181 25.241 1.00 98.31 273 THR A C 1
ATOM 2194 O O . THR A 1 273 ? -5.790 10.782 25.657 1.00 98.31 273 THR A O 1
ATOM 2197 N N . LEU A 1 274 ? -3.714 10.341 24.916 1.00 98.56 274 LEU A N 1
ATOM 2198 C CA . LEU A 1 274 ? -3.862 8.889 24.853 1.00 98.56 274 LEU A CA 1
ATOM 2199 C C . LEU A 1 274 ? -2.688 8.169 25.521 1.00 98.56 274 LEU A C 1
ATOM 2201 O O . LEU A 1 274 ? -1.522 8.387 25.191 1.00 98.56 274 LEU A O 1
ATOM 2205 N N . THR A 1 275 ? -3.006 7.227 26.408 1.00 98.69 275 THR A N 1
ATOM 2206 C CA . THR A 1 275 ? -2.049 6.206 26.849 1.00 98.69 275 THR A CA 1
ATOM 2207 C C . THR A 1 275 ? -2.476 4.840 26.338 1.00 98.69 275 THR A C 1
ATOM 2209 O O . THR A 1 275 ? -3.541 4.345 26.702 1.00 98.69 275 THR A O 1
ATOM 2212 N N . ILE A 1 276 ? -1.637 4.217 25.515 1.00 98.62 276 ILE A N 1
ATOM 2213 C CA . ILE A 1 276 ? -1.847 2.864 25.004 1.00 98.62 276 ILE A CA 1
ATOM 2214 C C . ILE A 1 276 ? -1.090 1.851 25.862 1.00 98.62 276 ILE A C 1
ATOM 2216 O O . ILE A 1 276 ? 0.058 2.065 26.245 1.00 98.62 276 ILE A O 1
ATOM 2220 N N . PHE A 1 277 ? -1.714 0.710 26.115 1.00 98.62 277 PHE A N 1
ATOM 2221 C CA . PHE A 1 277 ? -1.117 -0.437 26.772 1.00 98.62 277 PHE A CA 1
ATOM 2222 C C . PHE A 1 277 ? -1.129 -1.654 25.845 1.00 98.62 277 PHE A C 1
ATOM 2224 O O . PHE A 1 277 ? -2.096 -1.891 25.122 1.00 98.62 277 PHE A O 1
ATOM 2231 N N . GLY A 1 278 ? -0.061 -2.443 25.892 1.00 97.94 278 GLY A N 1
ATOM 2232 C CA . GLY A 1 278 ? 0.027 -3.732 25.207 1.00 97.94 278 GLY A CA 1
ATOM 2233 C C . GLY A 1 278 ? 1.014 -4.651 25.914 1.00 97.94 278 GLY A C 1
ATOM 2234 O O . GLY A 1 278 ? 1.893 -4.191 26.644 1.00 97.94 278 GLY A O 1
ATOM 2235 N N . ASP A 1 279 ? 0.877 -5.955 25.721 1.00 96.88 279 ASP A N 1
ATOM 2236 C CA . ASP A 1 279 ? 1.751 -6.970 26.320 1.00 96.88 279 ASP A CA 1
ATOM 2237 C C . ASP A 1 279 ? 2.854 -7.469 25.367 1.00 96.88 279 ASP A C 1
ATOM 2239 O O . ASP A 1 279 ? 3.779 -8.178 25.792 1.00 96.88 279 ASP A O 1
ATOM 2243 N N . SER A 1 280 ? 2.853 -7.011 24.111 1.00 97.25 280 SER A N 1
ATOM 2244 C CA . SER A 1 280 ? 3.964 -7.185 23.175 1.00 97.25 280 SER A CA 1
ATOM 2245 C C . SER A 1 280 ? 5.138 -6.264 23.509 1.00 97.25 280 SER A C 1
ATOM 2247 O O . SER A 1 280 ? 5.224 -5.118 23.062 1.00 97.25 280 SER A O 1
ATOM 2249 N N . LYS A 1 281 ? 6.107 -6.790 24.270 1.00 96.88 281 LYS A N 1
ATOM 2250 C CA . LYS A 1 281 ? 7.342 -6.060 24.616 1.00 96.88 281 LYS A CA 1
ATOM 2251 C C . LYS A 1 281 ? 8.098 -5.577 23.374 1.00 96.88 281 LYS A C 1
ATOM 2253 O O . LYS A 1 281 ? 8.673 -4.499 23.400 1.00 96.88 281 LYS A O 1
ATOM 2258 N N . LEU A 1 282 ? 8.072 -6.356 22.289 1.00 96.69 282 LEU A N 1
ATOM 2259 C CA . LEU A 1 282 ? 8.724 -5.989 21.033 1.00 96.69 282 LEU A CA 1
ATOM 2260 C C . LEU A 1 282 ? 8.107 -4.730 20.422 1.00 96.69 282 LEU A C 1
ATOM 2262 O O . LEU A 1 282 ? 8.846 -3.790 20.147 1.00 96.69 282 LEU A O 1
ATOM 2266 N N . VAL A 1 283 ? 6.783 -4.706 20.230 1.00 97.62 283 VAL A N 1
ATOM 2267 C CA . VAL A 1 283 ? 6.102 -3.570 19.589 1.00 97.62 283 VAL A CA 1
ATOM 2268 C C . VAL A 1 283 ? 6.203 -2.331 20.468 1.00 97.62 283 VAL A C 1
ATOM 2270 O O . VAL A 1 283 ? 6.588 -1.274 19.976 1.00 97.62 283 VAL A O 1
ATOM 2273 N N . VAL A 1 284 ? 5.955 -2.471 21.775 1.00 98.19 284 VAL A N 1
ATOM 2274 C CA . VAL A 1 284 ? 6.059 -1.350 22.718 1.00 98.19 284 VAL A CA 1
ATOM 2275 C C . VAL A 1 284 ? 7.469 -0.757 22.711 1.00 98.19 284 VAL A C 1
ATOM 2277 O O . VAL A 1 284 ? 7.621 0.431 22.450 1.00 98.19 284 VAL A O 1
ATOM 2280 N N . SER A 1 285 ? 8.515 -1.573 22.892 1.00 97.81 285 SER A N 1
ATOM 2281 C CA . SER A 1 285 ? 9.892 -1.063 22.925 1.00 97.81 285 SER A CA 1
ATOM 2282 C C . SER A 1 285 ? 10.373 -0.509 21.581 1.00 97.81 285 SER A C 1
ATOM 2284 O O . SER A 1 285 ? 11.269 0.332 21.561 1.00 97.81 285 SER A O 1
ATOM 2286 N N . GLN A 1 286 ? 9.820 -0.965 20.453 1.00 97.69 286 GLN A N 1
ATOM 2287 C CA . GLN A 1 286 ? 10.118 -0.378 19.146 1.00 97.69 286 GLN A CA 1
ATOM 2288 C C . GLN A 1 286 ? 9.468 0.998 18.985 1.00 97.69 286 GLN A C 1
ATOM 2290 O O . GLN A 1 286 ? 10.142 1.926 18.551 1.00 97.69 286 GLN A O 1
ATOM 2295 N N . VAL A 1 287 ? 8.202 1.151 19.382 1.00 97.38 287 VAL A N 1
ATOM 2296 C CA . VAL A 1 287 ? 7.473 2.431 19.333 1.00 97.38 287 VAL A CA 1
ATOM 2297 C C . VAL A 1 287 ? 8.062 3.462 20.296 1.00 97.38 287 VAL A C 1
ATOM 2299 O O . VAL A 1 287 ? 8.182 4.626 19.939 1.00 97.38 287 VAL A O 1
ATOM 2302 N N . GLU A 1 288 ? 8.520 3.040 21.476 1.00 96.69 288 GLU A N 1
ATOM 2303 C CA . GLU A 1 288 ? 9.269 3.900 22.407 1.00 96.69 288 GLU A CA 1
ATOM 2304 C C . GLU A 1 288 ? 10.667 4.292 21.883 1.00 96.69 288 GLU A C 1
ATOM 2306 O O . GLU A 1 288 ? 11.392 5.035 22.540 1.00 96.69 288 GLU A O 1
ATOM 2311 N N . GLY A 1 289 ? 11.099 3.757 20.735 1.00 94.25 289 GLY A N 1
ATOM 2312 C CA . GLY A 1 289 ? 12.425 3.997 20.165 1.00 94.25 289 GLY A CA 1
ATOM 2313 C C . GLY A 1 289 ? 13.567 3.269 20.885 1.00 94.25 289 GLY A C 1
ATOM 2314 O O . GLY A 1 289 ? 14.725 3.389 20.482 1.00 94.25 289 GLY A O 1
ATOM 2315 N N . ALA A 1 290 ? 13.271 2.472 21.916 1.00 94.75 290 ALA A N 1
ATOM 2316 C CA . ALA A 1 290 ? 14.273 1.711 22.657 1.00 94.75 290 ALA A CA 1
ATOM 2317 C C . ALA A 1 290 ? 14.885 0.587 21.805 1.00 94.75 290 ALA A C 1
ATOM 2319 O O . ALA A 1 290 ? 16.069 0.265 21.942 1.00 94.75 290 ALA A O 1
ATOM 2320 N N . TRP A 1 291 ? 14.091 -0.042 20.933 1.00 96.44 291 TRP A N 1
ATOM 2321 C CA . TRP A 1 291 ? 14.504 -1.172 20.096 1.00 96.44 291 TRP A CA 1
ATOM 2322 C C . TRP A 1 291 ? 14.419 -0.831 18.605 1.00 96.44 291 TRP A C 1
ATOM 2324 O O . TRP A 1 291 ? 13.464 -0.228 18.132 1.00 96.44 291 TRP A O 1
ATOM 2334 N N . LYS A 1 292 ? 15.406 -1.280 17.819 1.00 91.06 292 LYS A N 1
ATOM 2335 C CA . LYS A 1 292 ? 15.419 -1.065 16.362 1.00 91.06 292 LYS A CA 1
ATOM 2336 C C . LYS A 1 292 ? 14.488 -2.038 15.637 1.00 91.06 292 LYS A C 1
ATOM 2338 O O . LYS A 1 292 ? 14.521 -3.245 15.894 1.00 91.06 292 LYS A O 1
ATOM 2343 N N . VAL A 1 293 ? 13.768 -1.543 14.632 1.00 88.81 293 VAL A N 1
ATOM 2344 C CA . VAL A 1 293 ? 13.003 -2.376 13.692 1.00 88.81 293 VAL A CA 1
ATOM 2345 C C . VAL A 1 293 ? 13.921 -2.870 12.575 1.00 88.81 293 VAL A C 1
ATOM 2347 O O . VAL A 1 293 ? 14.358 -2.111 11.710 1.00 88.81 293 VAL A O 1
ATOM 2350 N N . ARG A 1 294 ? 14.264 -4.162 12.608 1.00 79.31 294 ARG A N 1
ATOM 2351 C CA . ARG A 1 294 ? 15.154 -4.779 11.605 1.00 79.31 294 ARG A CA 1
ATOM 2352 C C . ARG A 1 294 ? 14.396 -5.465 10.473 1.00 79.31 294 ARG A C 1
ATOM 2354 O O . ARG A 1 294 ? 14.876 -5.463 9.344 1.00 79.31 294 ARG A O 1
ATOM 2361 N N . SER A 1 295 ? 13.232 -6.032 10.778 1.00 71.75 295 SER A N 1
ATOM 2362 C CA . SER A 1 295 ? 12.442 -6.815 9.828 1.00 71.75 295 SER A CA 1
ATOM 2363 C C . SER A 1 295 ? 11.780 -5.917 8.786 1.00 71.75 295 SER A C 1
ATOM 2365 O O . SER A 1 295 ? 11.139 -4.937 9.157 1.00 71.75 295 SER A O 1
ATOM 2367 N N . HIS A 1 296 ? 11.933 -6.235 7.498 1.00 64.25 296 HIS A N 1
ATOM 2368 C CA . HIS A 1 296 ? 11.455 -5.386 6.401 1.00 64.25 296 HIS A CA 1
ATOM 2369 C C . HIS A 1 296 ? 9.926 -5.209 6.417 1.00 64.25 296 HIS A C 1
ATOM 2371 O O . HIS A 1 296 ? 9.448 -4.083 6.343 1.00 64.25 296 HIS A O 1
ATOM 2377 N N . ASN A 1 297 ? 9.176 -6.291 6.643 1.00 59.47 297 ASN A N 1
ATOM 2378 C CA . ASN A 1 297 ? 7.716 -6.273 6.805 1.00 59.47 297 ASN A CA 1
ATOM 2379 C C . ASN A 1 297 ? 7.240 -5.388 7.974 1.00 59.47 297 ASN A C 1
ATOM 2381 O O . ASN A 1 297 ? 6.234 -4.697 7.857 1.00 59.47 297 ASN A O 1
ATOM 2385 N N . LEU A 1 298 ? 7.985 -5.348 9.084 1.00 76.56 298 LEU A N 1
ATOM 2386 C CA . LEU A 1 298 ? 7.631 -4.514 10.237 1.00 76.56 298 LEU A CA 1
ATOM 2387 C C . LEU A 1 298 ? 8.003 -3.041 10.051 1.00 76.56 298 LEU A C 1
ATOM 2389 O O . LEU A 1 298 ? 7.421 -2.196 10.719 1.00 76.56 298 LEU A O 1
ATOM 2393 N N . LYS A 1 299 ? 8.948 -2.701 9.162 1.00 71.12 299 LYS A N 1
ATOM 2394 C CA . LYS A 1 299 ? 9.347 -1.298 8.942 1.00 71.12 299 LYS A CA 1
ATOM 2395 C C . LYS A 1 299 ? 8.196 -0.447 8.415 1.00 71.12 299 LYS A C 1
ATOM 2397 O O . LYS A 1 299 ? 8.047 0.683 8.864 1.00 71.12 299 LYS A O 1
ATOM 2402 N N . SER A 1 300 ? 7.401 -0.991 7.493 1.00 68.19 300 SER A N 1
ATOM 2403 C CA . SER A 1 300 ? 6.235 -0.293 6.940 1.00 68.19 300 SER A CA 1
ATOM 2404 C C . SER A 1 300 ? 5.177 -0.045 8.023 1.00 68.19 300 SER A C 1
ATOM 2406 O O . SER A 1 300 ? 4.777 1.095 8.234 1.00 68.19 300 SER A O 1
ATOM 2408 N N . LEU A 1 301 ? 4.832 -1.077 8.803 1.00 73.06 301 LEU A N 1
ATOM 2409 C CA . LEU A 1 301 ? 3.867 -0.964 9.906 1.00 73.06 301 LEU A CA 1
ATOM 2410 C C . LEU A 1 301 ? 4.346 -0.025 11.017 1.00 73.06 301 LEU A C 1
ATOM 2412 O O . LEU A 1 301 ? 3.569 0.736 11.584 1.00 73.06 301 LEU A O 1
ATOM 2416 N N . TYR A 1 302 ? 5.641 -0.055 11.319 1.00 86.25 302 TYR A N 1
ATOM 2417 C CA . TYR A 1 302 ? 6.246 0.867 12.267 1.00 86.25 302 TYR A CA 1
ATOM 2418 C C . TYR A 1 302 ? 6.142 2.319 11.799 1.00 86.25 302 TYR A C 1
ATOM 2420 O O . TYR A 1 302 ? 5.751 3.171 12.591 1.00 86.25 302 TYR A O 1
ATOM 2428 N N . LYS A 1 303 ? 6.452 2.592 10.524 1.00 76.62 303 LYS A N 1
ATOM 2429 C CA . LYS A 1 303 ? 6.331 3.934 9.941 1.00 76.62 303 LYS A CA 1
ATOM 2430 C C . LYS A 1 303 ? 4.888 4.440 10.032 1.00 76.62 303 LYS A C 1
ATOM 2432 O O . LYS A 1 303 ? 4.676 5.530 10.545 1.00 76.62 303 LYS A O 1
ATOM 2437 N N . GLU A 1 304 ? 3.914 3.617 9.640 1.00 80.44 304 GLU A N 1
ATOM 2438 C CA . GLU A 1 304 ? 2.486 3.959 9.739 1.00 80.44 304 GLU A CA 1
ATOM 2439 C C . GLU A 1 304 ? 2.062 4.250 11.189 1.00 80.44 304 GLU A C 1
ATOM 2441 O O . GLU A 1 304 ? 1.351 5.218 11.451 1.00 80.44 304 GLU A O 1
ATOM 2446 N N . ALA A 1 305 ? 2.522 3.447 12.156 1.00 88.69 305 ALA A N 1
ATOM 2447 C CA . ALA A 1 305 ? 2.232 3.694 13.566 1.00 88.69 305 ALA A CA 1
ATOM 2448 C C . ALA A 1 305 ? 2.797 5.044 14.042 1.00 88.69 305 ALA A C 1
ATOM 2450 O O . ALA A 1 305 ? 2.095 5.767 14.745 1.00 88.69 305 ALA A O 1
ATOM 2451 N N . LEU A 1 306 ? 4.027 5.403 13.650 1.00 93.88 306 LEU A N 1
ATOM 2452 C CA . LEU A 1 306 ? 4.618 6.700 14.000 1.00 93.88 306 LEU A CA 1
ATOM 2453 C C . LEU A 1 306 ? 3.854 7.877 13.378 1.00 93.88 306 LEU A C 1
ATOM 2455 O O . LEU A 1 306 ? 3.535 8.820 14.094 1.00 93.88 306 LEU A O 1
ATOM 2459 N N . GLU A 1 307 ? 3.488 7.791 12.096 1.00 86.50 307 GLU A N 1
ATOM 2460 C CA . GLU A 1 307 ? 2.704 8.828 11.400 1.00 86.50 307 GLU A CA 1
ATOM 2461 C C . GLU A 1 307 ? 1.340 9.079 12.075 1.00 86.50 307 GLU A C 1
ATOM 2463 O O . GLU A 1 307 ? 0.836 10.203 12.098 1.00 86.50 307 GLU A O 1
ATOM 2468 N N . LEU A 1 308 ? 0.721 8.041 12.648 1.00 90.00 308 LEU A N 1
ATOM 2469 C CA . LEU A 1 308 ? -0.517 8.180 13.421 1.00 90.00 308 LEU A CA 1
ATOM 2470 C C . LEU A 1 308 ? -0.274 8.729 14.831 1.00 90.00 308 LEU A C 1
ATOM 2472 O O . LEU A 1 308 ? -1.095 9.489 15.337 1.00 90.00 308 LEU A O 1
ATOM 2476 N N . ILE A 1 309 ? 0.832 8.348 15.471 1.00 97.62 309 ILE A N 1
ATOM 2477 C CA . ILE A 1 309 ? 1.214 8.858 16.795 1.00 97.62 309 ILE A CA 1
ATOM 2478 C C . ILE A 1 309 ? 1.480 10.364 16.740 1.00 97.62 309 ILE A C 1
ATOM 2480 O O . ILE A 1 309 ? 1.045 11.077 17.637 1.00 97.62 309 ILE A O 1
ATOM 2484 N N . GLU A 1 310 ? 2.125 10.859 15.682 1.00 94.38 310 GLU A N 1
ATOM 2485 C CA . GLU A 1 310 ? 2.395 12.293 15.483 1.00 94.38 310 GLU A CA 1
ATOM 2486 C C . GLU A 1 310 ? 1.120 13.152 15.433 1.00 94.38 310 GLU A C 1
ATOM 2488 O O . GLU A 1 310 ? 1.160 14.343 15.735 1.00 94.38 310 GLU A O 1
ATOM 2493 N N . GLN A 1 311 ? -0.026 12.551 15.105 1.00 95.94 311 GLN A N 1
ATOM 2494 C CA . GLN A 1 311 ? -1.329 13.222 15.088 1.00 95.94 311 GLN A CA 1
ATOM 2495 C C . GLN A 1 311 ? -2.002 13.280 16.471 1.00 95.94 311 GLN A C 1
ATOM 2497 O O . GLN A 1 311 ? -3.074 13.870 16.593 1.00 95.94 311 GLN A O 1
ATOM 2502 N N . ILE A 1 312 ? -1.410 12.671 17.506 1.00 97.44 312 ILE A N 1
ATOM 2503 C CA . ILE A 1 312 ? -1.932 12.642 18.878 1.00 97.44 312 ILE A CA 1
ATOM 2504 C C . ILE A 1 312 ? -0.997 13.479 19.771 1.00 97.44 312 ILE A C 1
ATOM 2506 O O . ILE A 1 312 ? 0.062 12.985 20.164 1.00 97.44 312 ILE A O 1
ATOM 2510 N N . PRO A 1 313 ? -1.375 14.722 20.131 1.00 97.00 313 PRO A N 1
ATOM 2511 C CA . PRO A 1 313 ? -0.521 15.661 20.861 1.00 97.00 313 PRO A CA 1
ATOM 2512 C C . PRO A 1 313 ? 0.152 15.093 22.115 1.00 97.00 313 PRO A C 1
ATOM 2514 O O . PRO A 1 313 ? 1.343 15.306 22.332 1.00 97.00 313 PRO A O 1
ATOM 2517 N N . ASN A 1 314 ? -0.598 14.363 22.944 1.00 97.94 314 ASN A N 1
ATOM 2518 C CA . ASN A 1 314 ? -0.112 13.808 24.203 1.00 97.94 314 ASN A CA 1
ATOM 2519 C C . ASN A 1 314 ? -0.214 12.281 24.177 1.00 97.94 314 ASN A C 1
ATOM 2521 O O . ASN A 1 314 ? -1.141 11.681 24.731 1.00 97.94 314 ASN A O 1
ATOM 2525 N N . PHE A 1 315 ? 0.756 11.650 23.522 1.00 98.56 315 PHE A N 1
ATOM 2526 C CA . PHE A 1 315 ? 0.825 10.202 23.373 1.00 98.56 315 PHE A CA 1
ATOM 2527 C C . PHE A 1 315 ? 1.808 9.545 24.350 1.00 98.56 315 PHE A C 1
ATOM 2529 O O . PHE A 1 315 ? 2.908 10.032 24.605 1.00 98.56 315 PHE A O 1
ATOM 2536 N N . SER A 1 316 ? 1.434 8.372 24.857 1.00 98.25 316 SER A N 1
ATOM 2537 C CA . SER A 1 316 ? 2.352 7.450 25.529 1.00 98.25 316 SER A CA 1
ATOM 2538 C C . SER A 1 316 ? 1.942 6.005 25.270 1.00 98.25 316 SER A C 1
ATOM 2540 O O . SER A 1 316 ? 0.757 5.695 25.155 1.00 98.25 316 SER A O 1
ATOM 2542 N N . ILE A 1 317 ? 2.916 5.100 25.234 1.00 98.62 317 ILE A N 1
ATOM 2543 C CA . ILE A 1 317 ? 2.682 3.657 25.170 1.00 98.62 317 ILE A CA 1
ATOM 2544 C C . ILE A 1 317 ? 3.392 2.985 26.343 1.00 98.62 317 ILE A C 1
ATOM 2546 O O . ILE A 1 317 ? 4.456 3.436 26.754 1.00 98.62 317 ILE A O 1
ATOM 2550 N N . LYS A 1 318 ? 2.787 1.955 26.936 1.00 98.12 318 LYS A N 1
ATOM 2551 C CA . LYS A 1 318 ? 3.347 1.248 28.093 1.00 98.12 318 LYS A CA 1
ATOM 2552 C C . LYS A 1 318 ? 3.169 -0.252 27.959 1.00 98.12 318 LYS A C 1
ATOM 2554 O O . LYS A 1 318 ? 2.093 -0.743 27.619 1.00 98.12 318 LYS A O 1
ATOM 2559 N N . TRP A 1 319 ? 4.222 -0.985 28.296 1.00 98.31 319 TRP A N 1
ATOM 2560 C CA . TRP A 1 319 ? 4.141 -2.435 28.377 1.00 98.31 319 TRP A CA 1
ATOM 2561 C C . TRP A 1 319 ? 3.400 -2.847 29.650 1.00 98.31 319 TRP A C 1
ATOM 2563 O O . TRP A 1 319 ? 3.667 -2.314 30.730 1.00 98.31 319 TRP A O 1
ATOM 2573 N N . ILE A 1 320 ? 2.493 -3.811 29.524 1.00 97.56 320 ILE A N 1
ATOM 2574 C CA . ILE A 1 320 ? 1.787 -4.437 30.646 1.00 97.56 320 ILE A CA 1
ATOM 2575 C C . ILE A 1 320 ? 1.901 -5.955 30.570 1.00 97.56 320 ILE A C 1
ATOM 2577 O O . ILE A 1 320 ? 2.205 -6.525 29.526 1.00 97.56 320 ILE A O 1
ATOM 2581 N N . ASP A 1 321 ? 1.644 -6.634 31.686 1.00 95.69 321 ASP A N 1
ATOM 2582 C CA . ASP A 1 321 ? 1.578 -8.088 31.664 1.00 95.69 321 ASP A CA 1
ATOM 2583 C C . ASP A 1 321 ? 0.309 -8.598 30.950 1.00 95.69 321 ASP A C 1
ATOM 2585 O O . ASP A 1 321 ? -0.706 -7.907 30.809 1.00 95.69 321 ASP A O 1
ATOM 2589 N N . ARG A 1 322 ? 0.342 -9.874 30.551 1.00 91.44 322 ARG A N 1
ATOM 2590 C CA . ARG A 1 322 ? -0.790 -10.538 29.886 1.00 91.44 322 ARG A CA 1
ATOM 2591 C C . ARG A 1 322 ? -2.069 -10.556 30.727 1.00 91.44 322 ARG A C 1
ATOM 2593 O O . ARG A 1 322 ? -3.168 -10.687 30.192 1.00 91.44 322 ARG A O 1
ATOM 2600 N N . LYS A 1 323 ? -1.962 -10.488 32.061 1.00 92.94 323 LYS A N 1
ATOM 2601 C CA . LYS A 1 323 ? -3.141 -10.493 32.940 1.00 92.94 323 LYS A CA 1
ATOM 2602 C C . LYS A 1 323 ? -3.879 -9.159 32.850 1.00 92.94 323 LYS A C 1
ATOM 2604 O O . LYS A 1 323 ? -5.107 -9.173 32.948 1.00 92.94 323 LYS A O 1
ATOM 2609 N N . GLY A 1 324 ? -3.152 -8.065 32.628 1.00 90.44 324 GLY A N 1
ATOM 2610 C CA . GLY A 1 324 ? -3.687 -6.735 32.356 1.00 90.44 324 GLY A CA 1
ATOM 2611 C C . GLY A 1 324 ? -4.310 -6.593 30.965 1.00 90.44 324 GLY A C 1
ATOM 2612 O O . GLY A 1 324 ? -5.241 -5.809 30.813 1.00 90.44 324 GLY A O 1
ATOM 2613 N N . ASN A 1 325 ? -3.880 -7.387 29.974 1.00 97.00 325 ASN A N 1
ATOM 2614 C CA . ASN A 1 325 ? -4.328 -7.248 28.578 1.00 97.00 325 ASN A CA 1
ATOM 2615 C C . ASN A 1 325 ? -5.459 -8.208 28.140 1.00 97.00 325 ASN A C 1
ATOM 2617 O O . ASN A 1 325 ? -5.800 -8.306 26.963 1.00 97.00 325 ASN A O 1
ATOM 2621 N N . LYS A 1 326 ? -6.096 -8.921 29.082 1.00 97.50 326 LYS A N 1
ATOM 2622 C CA . LYS A 1 326 ? -7.048 -10.019 28.788 1.00 97.50 326 LYS A CA 1
ATOM 2623 C C . LYS A 1 326 ? -8.186 -9.664 27.827 1.00 97.50 326 LYS A C 1
ATOM 2625 O O . LYS A 1 326 ? -8.688 -10.541 27.124 1.00 97.50 326 LYS A O 1
ATOM 2630 N N . MET A 1 327 ? -8.678 -8.424 27.859 1.00 97.56 327 MET A N 1
ATOM 2631 C CA . MET A 1 327 ? -9.809 -8.036 27.014 1.00 97.56 327 MET A CA 1
ATOM 2632 C C . MET A 1 327 ? -9.391 -7.893 25.550 1.00 97.56 327 MET A C 1
ATOM 2634 O O . MET A 1 327 ? -10.107 -8.402 24.686 1.00 97.56 327 MET A O 1
ATOM 2638 N N . ALA A 1 328 ? -8.249 -7.255 25.286 1.00 98.00 328 ALA A N 1
ATOM 2639 C CA . ALA A 1 328 ? -7.702 -7.139 23.942 1.00 98.00 328 ALA A CA 1
ATOM 2640 C C . ALA A 1 328 ? -7.310 -8.526 23.402 1.00 98.00 328 ALA A C 1
ATOM 2642 O O . ALA A 1 328 ? -7.782 -8.892 22.328 1.00 98.00 328 ALA A O 1
ATOM 2643 N N . ASP A 1 329 ? -6.634 -9.360 24.203 1.00 98.25 329 ASP A N 1
ATOM 2644 C CA . ASP A 1 329 ? -6.292 -10.756 23.852 1.00 98.25 329 ASP A CA 1
ATOM 2645 C C . ASP A 1 329 ? -7.519 -11.586 23.443 1.00 98.25 329 ASP A C 1
ATOM 2647 O O . ASP A 1 329 ? -7.539 -12.270 22.413 1.00 98.25 329 ASP A O 1
ATOM 2651 N N . LYS A 1 330 ? -8.617 -11.482 24.204 1.00 98.25 330 LYS A N 1
ATOM 2652 C CA . LYS A 1 330 ? -9.868 -12.172 23.862 1.00 98.25 330 LYS A CA 1
ATOM 2653 C C . LYS A 1 330 ? -10.448 -11.685 22.528 1.00 98.25 330 LYS A C 1
ATOM 2655 O O . LYS A 1 330 ? -11.005 -12.493 21.780 1.00 98.25 330 LYS A O 1
ATOM 2660 N N . LEU A 1 331 ? -10.360 -10.386 22.238 1.00 98.19 331 LEU A N 1
ATOM 2661 C CA . LEU A 1 331 ? -10.837 -9.798 20.983 1.00 98.19 331 LEU A CA 1
ATOM 2662 C C . LEU A 1 331 ? -9.945 -10.202 19.800 1.00 98.19 331 LEU A C 1
ATOM 2664 O O . LEU A 1 331 ? -10.479 -10.537 18.743 1.00 98.19 331 LEU A O 1
ATOM 2668 N N . ALA A 1 332 ? -8.628 -10.263 19.986 1.00 97.38 332 ALA A N 1
ATOM 2669 C CA . ALA A 1 332 ? -7.679 -10.695 18.965 1.00 97.38 332 ALA A CA 1
ATOM 2670 C C . ALA A 1 332 ? -7.914 -12.160 18.574 1.00 97.38 332 ALA A C 1
ATOM 2672 O O . ALA A 1 332 ? -8.127 -12.474 17.401 1.00 97.38 332 ALA A O 1
ATOM 2673 N N . LYS A 1 333 ? -8.037 -13.051 19.567 1.00 97.56 333 LYS A N 1
ATOM 2674 C CA . LYS A 1 333 ? -8.393 -14.468 19.359 1.00 97.56 333 LYS A CA 1
ATOM 2675 C C . LYS A 1 333 ? -9.755 -14.651 18.697 1.00 97.56 333 LYS A C 1
ATOM 2677 O O . LYS A 1 333 ? -9.939 -15.578 17.910 1.00 97.56 333 LYS A O 1
ATOM 2682 N N . LYS A 1 334 ? -10.728 -13.786 19.003 1.00 95.69 334 LYS A N 1
ATOM 2683 C CA . LYS A 1 334 ? -12.019 -13.782 18.301 1.00 95.69 334 LYS A CA 1
ATOM 2684 C C . LYS A 1 334 ? -11.839 -13.398 16.826 1.00 95.69 334 LYS A C 1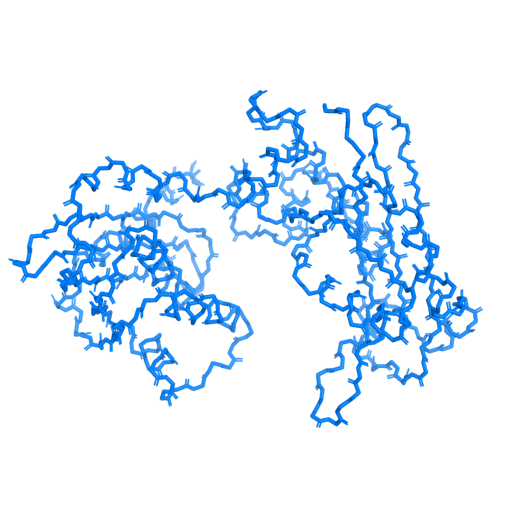
ATOM 2686 O O . LYS A 1 334 ? -12.468 -14.032 15.985 1.00 95.69 334 LYS A O 1
ATOM 2691 N N . GLY A 1 335 ? -10.961 -12.442 16.521 1.00 89.25 335 GLY A N 1
ATOM 2692 C CA . GLY A 1 335 ? -10.617 -12.055 15.150 1.00 89.25 335 GLY A CA 1
ATOM 2693 C C . GLY A 1 335 ? -9.988 -13.206 14.363 1.00 89.25 335 GLY A C 1
ATOM 2694 O O . GLY A 1 335 ? -10.408 -13.479 13.245 1.00 89.25 335 GLY A O 1
ATOM 2695 N N . VAL A 1 336 ? -9.062 -13.952 14.975 1.00 87.94 336 VAL A N 1
ATOM 2696 C CA . VAL A 1 336 ? -8.476 -15.169 14.379 1.00 87.94 336 VAL A CA 1
ATOM 2697 C C . VAL A 1 336 ? -9.564 -16.191 14.025 1.00 87.94 336 VAL A C 1
ATOM 2699 O O . VAL A 1 336 ? -9.666 -16.614 12.877 1.00 87.94 336 VAL A O 1
ATOM 2702 N N . LYS A 1 337 ? -10.443 -16.520 14.982 1.00 90.00 337 LYS A N 1
ATOM 2703 C CA . LYS A 1 337 ? -11.536 -17.487 14.773 1.00 90.00 337 LYS A CA 1
ATOM 2704 C C . LYS A 1 337 ? -12.532 -17.062 13.695 1.00 90.00 337 LYS A C 1
ATOM 2706 O O . LYS A 1 337 ? -13.101 -17.914 13.022 1.00 90.00 337 LYS A O 1
ATOM 2711 N N . GLN A 1 338 ? -12.787 -15.760 13.554 1.00 78.81 338 GLN A N 1
ATOM 2712 C CA . GLN A 1 338 ? -13.622 -15.247 12.465 1.00 78.81 338 GLN A CA 1
ATOM 2713 C C . GLN A 1 338 ? -13.004 -15.584 11.107 1.00 78.81 338 GLN A C 1
ATOM 2715 O O . GLN A 1 338 ? -13.723 -16.064 10.241 1.00 78.81 338 GLN A O 1
ATOM 2720 N N . GLY A 1 339 ? -11.688 -15.405 10.951 1.00 65.38 339 GLY A N 1
ATOM 2721 C CA . GLY A 1 339 ? -10.962 -15.776 9.735 1.00 65.38 339 GLY A CA 1
ATOM 2722 C C . GLY A 1 339 ? -10.964 -17.275 9.451 1.00 65.38 339 GLY A C 1
ATOM 2723 O O . GLY A 1 339 ? -11.262 -17.679 8.334 1.00 65.38 339 GLY A O 1
ATOM 2724 N N . GLU A 1 340 ? -10.712 -18.106 10.466 1.00 65.81 340 GLU A N 1
ATOM 2725 C CA . GLU A 1 340 ? -10.710 -19.575 10.329 1.00 65.81 340 GLU A CA 1
ATOM 2726 C C . GLU A 1 340 ? -12.070 -20.155 9.906 1.00 65.81 340 GLU A C 1
ATOM 2728 O O . GLU A 1 340 ? -12.131 -21.229 9.315 1.00 65.81 340 GLU A O 1
ATOM 2733 N N . ASN A 1 341 ? -13.172 -19.474 10.233 1.00 55.97 341 ASN A N 1
ATOM 2734 C CA . ASN A 1 341 ? -14.515 -19.882 9.816 1.00 55.97 341 ASN A CA 1
ATOM 2735 C C . ASN A 1 341 ? -14.870 -19.419 8.398 1.00 55.97 341 ASN A C 1
ATOM 2737 O O . ASN A 1 341 ? -15.831 -19.927 7.836 1.00 55.97 341 ASN A O 1
ATOM 2741 N N . ILE A 1 342 ? -14.142 -18.442 7.852 1.00 50.34 342 ILE A N 1
ATOM 2742 C CA . ILE A 1 342 ? -14.326 -17.948 6.480 1.00 50.34 342 ILE A CA 1
ATOM 2743 C C . ILE A 1 342 ? -13.550 -18.826 5.483 1.00 50.34 342 ILE A C 1
ATOM 2745 O O . ILE A 1 342 ? -13.922 -18.901 4.317 1.00 50.34 342 ILE A O 1
ATOM 2749 N N . THR A 1 343 ? -12.478 -19.492 5.926 1.00 42.72 343 THR A N 1
ATOM 2750 C CA . THR A 1 343 ? -11.619 -20.353 5.092 1.00 42.72 343 THR A CA 1
ATOM 2751 C C . THR A 1 343 ? -11.962 -21.845 5.136 1.00 42.72 343 THR A C 1
ATOM 2753 O O . THR A 1 343 ? -11.274 -22.639 4.492 1.00 42.72 343 THR A O 1
ATOM 2756 N N . LYS A 1 344 ? -13.007 -22.226 5.875 1.00 39.19 344 LYS A N 1
ATOM 2757 C CA . LYS A 1 344 ? -13.652 -23.546 5.819 1.00 39.19 344 LYS A CA 1
ATOM 2758 C C . LYS A 1 344 ? -14.865 -23.482 4.912 1.00 39.19 344 LYS A C 1
ATOM 2760 O O . LYS A 1 344 ? -15.095 -24.491 4.213 1.00 39.19 344 LYS A O 1
#

Radius of gyration: 22.25 Å; Cα contacts (8 Å, |Δi|>4): 672; chains: 1; bounding box: 49×46×61 Å

Secondary structure (DSSP, 8-state):
---EEEEEEEEE-----TT-PPP-EEEEEEEEEETTSPPEEEEEEB--SSPPPHHHHHHH---HHHHHHHPBPHHHHHHHHHHHHTTSEEEETTTHHHHHHHHHHHTTSTT------EEEHHHHHHHH---S--SHHHHHHHTT----TTTTT-HHHHHHHHHHHHHHHHTTS-TT--SHHHHHHHHHSPPHHHHHHHTT-TT--TTSEEEEEEEEEESSSSEEEEEEEEEE-TTS-EEEEEEEEEEEE-HHHHHHHHHHHHHHHHHHTT-SEEEEEES-HHHHHHHTTSS----HHHHHHHHHHHHHHTTSSEEEEEE--TTTTHHHHHHHHHHHHHHHHH--

Mean predicted aligned error: 12.48 Å

Solvent-accessible surface area (backbone atoms only — not comparable to full-atom values): 18491 Å² total; per-residue (Å²): 92,98,50,43,35,29,21,34,34,67,37,56,55,76,53,87,58,94,82,76,60,76,57,45,62,38,30,44,6,28,34,38,41,45,68,89,53,82,71,45,76,48,77,45,34,18,39,58,100,62,86,62,48,70,71,52,26,69,57,47,70,54,46,61,68,54,23,62,72,67,23,40,56,51,67,59,49,50,52,53,48,52,62,73,41,60,91,20,37,36,30,22,67,67,33,68,60,57,50,52,50,49,50,62,53,37,66,76,40,90,88,59,82,81,90,60,50,76,45,40,46,40,56,45,40,67,73,78,51,92,58,60,50,73,49,74,66,48,45,31,58,73,71,73,46,87,78,61,77,90,47,52,62,30,23,47,54,46,7,51,52,46,40,53,52,43,57,54,53,62,74,71,54,60,83,87,54,59,46,66,70,52,45,48,48,53,56,69,45,71,60,70,66,51,56,59,47,55,71,66,51,71,86,70,67,30,84,46,53,33,41,34,35,30,20,34,25,43,71,47,80,65,20,40,13,2,19,2,26,35,36,21,42,78,87,68,50,75,68,46,76,46,59,35,56,73,38,45,38,37,40,68,57,16,34,48,53,10,46,39,55,47,39,53,48,37,49,76,60,52,36,37,27,40,40,36,35,30,54,52,59,67,61,44,35,35,75,73,64,77,38,85,79,79,53,72,80,53,42,58,54,50,50,54,39,49,64,41,46,73,64,24,81,44,67,46,76,44,73,44,56,66,82,78,38,50,69,14,45,54,23,2,48,48,7,22,52,54,45,60,64,71,77,106